Protein AF-A0A534CBA1-F1 (afdb_monomer_lite)

Foldseek 3Di:
DDDDDPDPDQDWFKWWWWFFFWDDDPDFGAGALLRGDQDDPVLQVLVQVLCCVPCVVQVWGWADDQRSITIITHDPQDDDAADDVNVQHGHGNVVRQDPDPSCVVVVVVFVVQLVVQVPDVSQVVCVVVVHRGRRTTGTHDSPDDDDDDAQDADQQEAAEDSDRVSQVNQVSNVHGHHHHDQACVVVLPPDDGPYYDYDDSLSVQQDPPPPRDSVNSLVSCQVRYQQVVVVCQCVVSDQKDWDDDPVDIDIDGNCNVVPVVDDDDGTPRNSD

Secondary structure (DSSP, 8-state):
-PPPPPPTT---EEEEEEEE--EE-SSSEE--GGGB----HHHHHHHHHHHHHHHGGGT-EEEE-TTS-EEEEESSPPP-----HHHHTTSBGGGGS--SGGGHHHHHHHHHHHHHHHT-HHHHHHHHTTPPP--EEEEE---S---PPPP----SEEEES--HHHHHHHHTTT--PBPPPSSHHHHHHS---SEEEE---TTTTS-SSTT--HHHHHHHHIIIIIHHHHHHHHHTSSSEEEEEETTEEEEEEGGGGG-TTS----GGGG--

Structure (mmCIF, N/CA/C/O backbone):
data_AF-A0A534CBA1-F1
#
_entry.id   AF-A0A534CBA1-F1
#
loop_
_atom_site.group_PDB
_atom_site.id
_atom_site.type_symbol
_atom_site.label_atom_id
_atom_site.label_alt_id
_atom_site.label_comp_id
_atom_site.label_asym_id
_atom_site.label_entity_id
_atom_site.label_seq_id
_atom_site.pdbx_PDB_ins_code
_atom_site.Cartn_x
_atom_site.Cartn_y
_atom_site.Cartn_z
_atom_site.occupancy
_atom_site.B_iso_or_equiv
_atom_site.auth_seq_id
_atom_site.auth_comp_id
_atom_site.auth_asym_id
_atom_site.auth_atom_id
_atom_site.pdbx_PDB_model_num
ATOM 1 N N . MET A 1 1 ? 2.694 -25.762 1.176 1.00 30.91 1 MET A N 1
ATOM 2 C CA . MET A 1 1 ? 4.010 -25.549 0.541 1.00 30.91 1 MET A CA 1
ATOM 3 C C . MET A 1 1 ? 4.454 -24.150 0.937 1.00 30.91 1 MET A C 1
ATOM 5 O O . MET A 1 1 ? 3.844 -23.190 0.488 1.00 30.91 1 MET A O 1
ATOM 9 N N . ALA A 1 2 ? 5.352 -24.034 1.916 1.00 26.86 2 ALA A N 1
ATOM 10 C CA . ALA A 1 2 ? 5.804 -22.733 2.407 1.00 26.86 2 ALA A CA 1
ATOM 11 C C . ALA A 1 2 ? 6.575 -22.007 1.289 1.00 26.86 2 ALA A C 1
ATOM 13 O O . ALA A 1 2 ? 7.351 -22.674 0.600 1.00 26.86 2 ALA A O 1
ATOM 14 N N . PRO A 1 3 ? 6.385 -20.693 1.078 1.00 36.34 3 PRO A N 1
ATOM 15 C CA . PRO A 1 3 ? 7.267 -19.949 0.194 1.00 36.34 3 PRO A CA 1
ATOM 16 C C . PRO A 1 3 ? 8.676 -20.031 0.785 1.00 36.34 3 PRO A C 1
ATOM 18 O O . PRO A 1 3 ? 8.896 -19.671 1.943 1.00 36.34 3 PRO A O 1
ATOM 21 N N . GLY A 1 4 ? 9.599 -20.611 0.017 1.00 30.16 4 GLY A N 1
ATOM 22 C CA . GLY A 1 4 ? 10.989 -20.767 0.420 1.00 30.16 4 GLY A CA 1
ATOM 23 C C . GLY A 1 4 ? 11.566 -19.417 0.828 1.00 30.16 4 GLY A C 1
ATOM 24 O O . GLY A 1 4 ? 11.366 -18.418 0.135 1.00 30.16 4 GLY A O 1
ATOM 25 N N . ALA A 1 5 ? 12.253 -19.388 1.969 1.00 33.22 5 ALA A N 1
ATOM 26 C CA . ALA A 1 5 ? 13.032 -18.231 2.376 1.00 33.22 5 ALA A CA 1
ATOM 27 C C . ALA A 1 5 ? 13.948 -17.813 1.208 1.00 33.22 5 ALA A C 1
ATOM 29 O O . ALA A 1 5 ? 14.593 -18.687 0.615 1.00 33.22 5 ALA A O 1
ATOM 30 N N . PRO A 1 6 ? 14.001 -16.519 0.843 1.00 38.19 6 PRO A N 1
ATOM 31 C CA . PRO A 1 6 ? 14.891 -16.072 -0.216 1.00 38.19 6 PRO A CA 1
ATOM 32 C C . PRO A 1 6 ? 16.338 -16.421 0.167 1.00 38.19 6 PRO A C 1
ATOM 34 O O . PRO A 1 6 ? 16.697 -16.310 1.345 1.00 38.19 6 PRO A O 1
ATOM 37 N N . PRO A 1 7 ? 17.171 -16.861 -0.791 1.00 33.28 7 PRO A N 1
ATOM 38 C CA . PRO A 1 7 ? 18.553 -17.214 -0.511 1.00 33.28 7 PRO A CA 1
ATOM 39 C C . PRO A 1 7 ? 19.274 -16.023 0.130 1.00 33.28 7 PRO A C 1
ATOM 41 O O . PRO A 1 7 ? 19.275 -14.908 -0.399 1.00 33.28 7 PRO A O 1
ATOM 44 N N . ALA A 1 8 ? 19.879 -16.267 1.292 1.00 37.53 8 ALA A N 1
ATOM 45 C CA . ALA A 1 8 ? 20.765 -15.325 1.956 1.00 37.53 8 ALA A CA 1
ATOM 46 C C . ALA A 1 8 ? 21.984 -15.085 1.050 1.00 37.53 8 ALA A C 1
ATOM 48 O O . ALA A 1 8 ? 22.871 -15.930 0.973 1.00 37.53 8 ALA A O 1
ATOM 49 N N . GLY A 1 9 ? 22.003 -13.965 0.319 1.00 41.53 9 GLY A N 1
ATOM 50 C CA . GLY A 1 9 ? 23.139 -13.640 -0.552 1.00 41.53 9 GLY A CA 1
ATOM 51 C C . GLY A 1 9 ? 22.957 -12.569 -1.630 1.00 41.53 9 GLY A C 1
ATOM 52 O O . GLY A 1 9 ? 23.918 -12.305 -2.341 1.00 41.53 9 GLY A O 1
ATOM 53 N N . ALA A 1 10 ? 21.795 -11.925 -1.784 1.00 46.81 10 ALA A N 1
ATOM 54 C CA . ALA A 1 10 ? 21.651 -10.826 -2.746 1.00 46.81 10 ALA A CA 1
ATOM 55 C C . ALA A 1 10 ? 21.838 -9.463 -2.058 1.00 46.81 10 ALA A C 1
ATOM 57 O O . ALA A 1 10 ? 20.909 -8.922 -1.461 1.00 46.81 10 ALA A O 1
ATOM 58 N N . THR A 1 11 ? 23.047 -8.910 -2.138 1.00 69.19 11 THR A N 1
ATOM 59 C CA . THR A 1 11 ? 23.377 -7.529 -1.759 1.00 69.19 11 THR A CA 1
ATOM 60 C C . THR A 1 11 ? 22.526 -6.554 -2.579 1.00 69.19 11 THR A C 1
ATOM 62 O O . THR A 1 11 ? 22.672 -6.462 -3.795 1.00 69.19 11 THR A O 1
ATOM 65 N N . GLY A 1 12 ? 21.616 -5.823 -1.938 1.00 82.81 12 GLY A N 1
ATOM 66 C CA . GLY A 1 12 ? 20.787 -4.824 -2.609 1.00 82.81 12 GLY A CA 1
ATOM 67 C C . GLY A 1 12 ? 19.871 -4.092 -1.639 1.00 82.81 12 GLY A C 1
ATOM 68 O O . GLY A 1 12 ? 19.525 -4.619 -0.581 1.00 82.81 12 GLY A O 1
ATOM 69 N N . THR A 1 13 ? 19.487 -2.874 -2.000 1.00 90.94 13 THR A N 1
ATOM 70 C CA . THR A 1 13 ? 18.568 -2.060 -1.199 1.00 90.94 13 THR A CA 1
ATOM 71 C C . THR A 1 13 ? 17.136 -2.516 -1.454 1.00 90.94 13 THR A C 1
ATOM 73 O O . THR A 1 13 ? 16.771 -2.791 -2.598 1.00 90.94 13 THR A O 1
ATOM 76 N N . LEU A 1 14 ? 16.340 -2.635 -0.391 1.00 91.94 14 LEU A N 1
ATOM 77 C CA . LEU A 1 14 ? 14.944 -3.066 -0.445 1.00 91.94 14 LEU A CA 1
ATOM 78 C C . LEU A 1 14 ? 14.024 -1.858 -0.287 1.00 91.94 14 LEU A C 1
ATOM 80 O O . LEU A 1 14 ? 14.219 -1.057 0.620 1.00 91.94 14 LEU A O 1
ATOM 84 N N . TRP A 1 15 ? 13.011 -1.777 -1.141 1.00 92.62 15 TRP A N 1
ATOM 85 C CA . TRP A 1 15 ? 12.022 -0.706 -1.177 1.00 92.62 15 TRP A CA 1
ATOM 86 C C . TRP A 1 15 ? 10.633 -1.322 -1.252 1.00 92.62 15 TRP A C 1
ATOM 88 O O . TRP A 1 15 ? 10.426 -2.315 -1.955 1.00 92.62 15 TRP A O 1
ATOM 98 N N . ILE A 1 16 ? 9.661 -0.692 -0.607 1.00 92.56 16 ILE A N 1
ATOM 99 C CA . ILE A 1 16 ? 8.270 -0.869 -1.010 1.00 92.56 16 ILE A CA 1
ATOM 100 C C . ILE A 1 16 ? 8.086 -0.038 -2.277 1.00 92.56 16 ILE A C 1
ATOM 102 O O . ILE A 1 16 ? 8.455 1.131 -2.306 1.00 92.56 16 ILE A O 1
ATOM 106 N N . ALA A 1 17 ? 7.556 -0.639 -3.334 1.00 94.62 17 ALA A N 1
ATOM 107 C CA . ALA A 1 17 ? 7.250 0.032 -4.586 1.00 94.62 17 ALA A CA 1
ATOM 108 C C . ALA A 1 17 ? 5.737 0.020 -4.803 1.00 94.62 17 ALA A C 1
ATOM 110 O O . ALA A 1 17 ? 5.140 -1.023 -5.080 1.00 94.62 17 ALA A O 1
ATOM 111 N N . THR A 1 18 ? 5.119 1.189 -4.657 1.00 93.56 18 THR A N 1
ATOM 1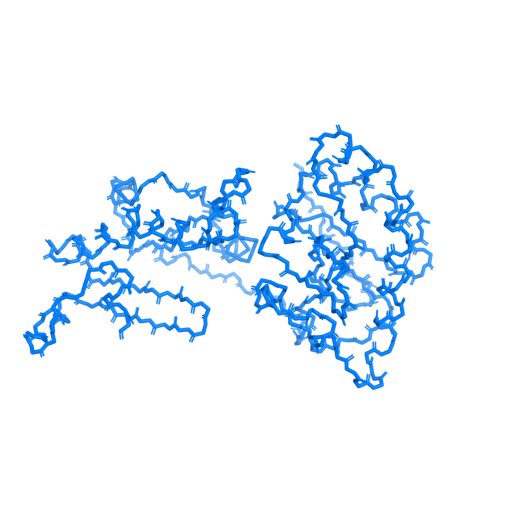12 C CA . THR A 1 18 ? 3.667 1.348 -4.760 1.00 93.56 18 THR A CA 1
ATOM 113 C C . THR A 1 18 ? 3.277 1.751 -6.185 1.00 93.56 18 THR A C 1
ATOM 115 O O . THR A 1 18 ? 3.814 2.737 -6.699 1.00 93.56 18 THR A O 1
ATOM 118 N N . PRO A 1 19 ? 2.355 1.024 -6.843 1.00 94.88 19 PRO A N 1
ATOM 119 C CA . PRO A 1 19 ? 1.875 1.380 -8.173 1.00 94.88 19 PRO A CA 1
ATOM 120 C C . PRO A 1 19 ? 1.041 2.658 -8.118 1.00 94.88 19 PRO A C 1
ATOM 122 O O . PRO A 1 19 ? 0.063 2.729 -7.372 1.00 94.88 19 PRO A O 1
ATOM 125 N N . LEU A 1 20 ? 1.400 3.659 -8.922 1.00 92.81 20 LEU A N 1
ATOM 126 C CA . LEU A 1 20 ? 0.679 4.928 -8.966 1.00 92.81 20 LEU A CA 1
ATOM 127 C C . LEU A 1 20 ? 0.162 5.251 -10.364 1.00 92.81 20 LEU A C 1
ATOM 129 O O . LEU A 1 20 ? 0.778 4.897 -11.370 1.00 92.81 20 LEU A O 1
ATOM 133 N N . ARG A 1 21 ? -0.938 6.003 -10.408 1.00 90.56 21 ARG A N 1
ATOM 134 C CA . ARG A 1 21 ? -1.352 6.805 -11.555 1.00 90.56 21 ARG A CA 1
ATOM 135 C C . ARG A 1 21 ? -1.104 8.276 -11.252 1.00 90.56 21 ARG A C 1
ATOM 137 O O . ARG A 1 21 ? -1.841 8.887 -10.481 1.00 90.56 21 ARG A O 1
ATOM 144 N N . LEU A 1 22 ? -0.119 8.841 -11.930 1.00 85.88 22 LEU A N 1
ATOM 145 C CA . LEU A 1 22 ? 0.127 10.274 -11.982 1.00 85.88 22 LEU A CA 1
ATOM 146 C C . LEU A 1 22 ? -0.604 10.867 -13.180 1.00 85.88 22 LEU A C 1
ATOM 148 O O . LEU A 1 22 ? -0.685 10.255 -14.248 1.00 85.88 22 LEU A O 1
ATOM 152 N N . ILE A 1 23 ? -1.151 12.062 -12.995 1.00 73.81 23 ILE A N 1
ATOM 153 C CA . ILE A 1 23 ? -1.750 12.836 -14.077 1.00 73.81 23 ILE A CA 1
ATOM 154 C C . ILE A 1 23 ? -0.812 14.004 -14.352 1.00 73.81 23 ILE A C 1
ATOM 156 O O . ILE A 1 23 ? -0.450 14.743 -13.438 1.00 73.81 23 ILE A O 1
ATOM 160 N N . ALA A 1 24 ? -0.417 14.173 -15.612 1.00 66.88 24 ALA A N 1
ATOM 161 C CA . ALA A 1 24 ? 0.273 15.382 -16.029 1.00 66.88 24 ALA A CA 1
ATOM 162 C C . ALA A 1 24 ? -0.711 16.559 -15.932 1.00 66.88 24 ALA A C 1
ATOM 164 O O . ALA A 1 24 ? -1.636 16.673 -16.740 1.00 66.88 24 ALA A O 1
ATOM 165 N N . GLY A 1 25 ? -0.542 17.401 -14.914 1.00 57.97 25 GLY A N 1
ATOM 166 C CA . GLY A 1 25 ? -1.190 18.702 -14.836 1.00 57.97 25 GLY A CA 1
ATOM 167 C C . GLY A 1 25 ? -0.477 19.715 -15.733 1.00 57.97 25 GLY A C 1
ATOM 168 O O . GLY A 1 25 ? 0.623 19.471 -16.226 1.00 57.97 25 GLY A O 1
ATOM 169 N N . ALA A 1 26 ? -1.077 20.894 -15.917 1.00 45.62 26 ALA A N 1
ATOM 170 C CA . ALA A 1 26 ? -0.524 21.949 -16.773 1.00 45.62 26 ALA A CA 1
ATOM 171 C C . ALA A 1 26 ? 0.868 22.465 -16.327 1.00 45.62 26 ALA A C 1
ATOM 173 O O . ALA A 1 26 ? 1.547 23.118 -17.116 1.00 45.62 26 ALA A O 1
ATOM 174 N N . ALA A 1 27 ? 1.296 22.180 -15.086 1.00 51.69 27 ALA A N 1
ATOM 175 C CA . ALA A 1 27 ? 2.607 22.570 -14.551 1.00 51.69 27 ALA A CA 1
ATOM 176 C C . ALA A 1 27 ? 3.228 21.599 -13.518 1.00 51.69 27 ALA A C 1
ATOM 178 O O . ALA A 1 27 ? 4.370 21.816 -13.119 1.00 51.69 27 ALA A O 1
ATOM 179 N N . ARG A 1 28 ? 2.501 20.572 -13.045 1.00 59.94 28 ARG A N 1
ATOM 180 C CA . ARG A 1 28 ? 2.922 19.679 -11.945 1.00 59.94 28 ARG A CA 1
ATOM 181 C C . ARG A 1 28 ? 2.455 18.240 -12.172 1.00 59.94 28 ARG A C 1
ATOM 183 O O . ARG A 1 28 ? 1.456 18.018 -12.859 1.00 59.94 28 ARG A O 1
ATOM 190 N N . LEU A 1 29 ? 3.170 17.279 -11.585 1.00 65.88 29 LEU A N 1
ATOM 191 C CA . LEU A 1 29 ? 2.746 15.879 -11.507 1.00 65.88 29 LEU A CA 1
ATOM 192 C C . LEU A 1 29 ? 1.896 15.707 -10.246 1.00 65.88 29 LEU A C 1
ATOM 194 O O . LEU A 1 29 ? 2.412 15.561 -9.140 1.00 65.88 29 LEU A O 1
ATOM 198 N N . GLU A 1 30 ? 0.578 15.757 -10.413 1.00 72.25 30 GLU A N 1
ATOM 199 C CA . GLU A 1 30 ? -0.354 15.656 -9.291 1.00 72.25 30 GLU A CA 1
ATOM 200 C C . GLU A 1 30 ? -0.690 14.190 -9.001 1.00 72.25 30 GLU A C 1
ATOM 202 O O . GLU A 1 30 ? -1.076 13.423 -9.894 1.00 72.25 30 GLU A O 1
ATOM 207 N N . LEU A 1 31 ? -0.555 13.806 -7.728 1.00 77.94 31 LEU A N 1
ATOM 208 C CA . LEU A 1 31 ? -1.045 12.532 -7.217 1.00 77.94 31 LEU A CA 1
ATOM 209 C C . LEU A 1 31 ? -2.435 12.736 -6.608 1.00 77.94 31 LEU A C 1
ATOM 211 O O . LEU A 1 31 ? -2.567 13.217 -5.483 1.00 77.94 31 LEU A O 1
ATOM 215 N N . ASP A 1 32 ? -3.476 12.339 -7.337 1.00 78.06 32 ASP A N 1
ATOM 216 C CA . ASP A 1 32 ? -4.828 12.239 -6.780 1.00 78.06 32 ASP A CA 1
ATOM 217 C C . ASP A 1 32 ? -4.896 11.130 -5.713 1.00 78.06 32 ASP A C 1
ATOM 219 O O . ASP A 1 32 ? -4.151 10.149 -5.774 1.00 78.06 32 ASP A O 1
ATOM 223 N N . HIS A 1 33 ? -5.822 11.227 -4.754 1.00 73.75 33 HIS A N 1
ATOM 224 C CA . HIS A 1 33 ? -6.004 10.183 -3.734 1.00 73.75 33 HIS A CA 1
ATOM 225 C C . HIS A 1 33 ? -6.354 8.809 -4.336 1.00 73.75 33 HIS A C 1
ATOM 227 O O . HIS A 1 33 ? -5.975 7.787 -3.768 1.00 73.75 33 HIS A O 1
ATOM 233 N N . ARG A 1 34 ? -7.020 8.767 -5.500 1.00 78.00 34 ARG A N 1
ATOM 234 C CA . ARG A 1 34 ? -7.299 7.534 -6.265 1.00 78.00 34 ARG A CA 1
ATOM 235 C C . ARG A 1 34 ? -6.128 7.116 -7.158 1.00 78.00 34 ARG A C 1
ATOM 237 O O . ARG A 1 34 ? -6.190 6.089 -7.827 1.00 78.00 34 ARG A O 1
ATOM 244 N N . GLY A 1 35 ? -5.079 7.933 -7.205 1.00 84.56 35 GLY A N 1
ATOM 245 C CA . GLY A 1 35 ? -3.840 7.666 -7.919 1.00 84.56 35 GLY A CA 1
ATOM 246 C C . GLY A 1 35 ? -2.945 6.653 -7.211 1.00 84.56 35 GLY A C 1
ATOM 247 O O . GLY A 1 35 ? -2.032 6.144 -7.845 1.00 84.56 35 GLY A O 1
ATOM 248 N N . VAL A 1 36 ? -3.206 6.311 -5.945 1.00 88.19 36 VAL A N 1
ATOM 249 C CA . VAL A 1 36 ? -2.544 5.190 -5.260 1.00 88.19 36 VAL A CA 1
ATOM 250 C C . VAL A 1 36 ? -3.288 3.897 -5.583 1.00 88.19 36 VAL A C 1
ATOM 252 O O . VAL A 1 36 ? -4.406 3.678 -5.115 1.00 88.19 36 VAL A O 1
ATOM 255 N N . LEU A 1 37 ? -2.684 3.042 -6.408 1.00 89.50 37 LEU A N 1
ATOM 256 C CA . LEU A 1 37 ? -3.331 1.841 -6.924 1.00 89.50 37 LEU A CA 1
ATOM 257 C C . LEU A 1 37 ? -2.989 0.620 -6.061 1.00 89.50 37 LEU A C 1
ATOM 259 O O . LEU A 1 37 ? -1.859 0.444 -5.607 1.00 89.50 37 LEU A O 1
ATOM 263 N N . ARG A 1 38 ? -3.976 -0.260 -5.876 1.00 88.25 38 ARG A N 1
ATOM 264 C CA . ARG A 1 38 ? -3.811 -1.588 -5.273 1.00 88.25 38 ARG A CA 1
ATOM 265 C C . ARG A 1 38 ? -4.157 -2.614 -6.337 1.00 88.25 38 ARG A C 1
ATOM 267 O O . ARG A 1 38 ? -5.320 -2.749 -6.716 1.00 88.25 38 ARG A O 1
ATOM 274 N N . LEU A 1 39 ? -3.139 -3.263 -6.892 1.00 91.25 39 LEU A N 1
ATOM 275 C CA . LEU A 1 39 ? -3.338 -4.152 -8.033 1.00 91.25 39 LEU A CA 1
ATOM 276 C C . LEU A 1 39 ? -3.745 -5.562 -7.577 1.00 91.25 39 LEU A C 1
ATOM 278 O O . LEU A 1 39 ? -3.225 -6.060 -6.575 1.00 91.25 39 LEU A O 1
ATOM 282 N N . PRO A 1 40 ? -4.629 -6.253 -8.319 1.00 92.94 40 PRO A N 1
ATOM 283 C CA . PRO A 1 40 ? -4.899 -7.667 -8.095 1.00 92.94 40 PRO A CA 1
ATOM 284 C C . PRO A 1 40 ? -3.634 -8.519 -8.257 1.00 92.94 40 PRO A C 1
ATOM 286 O O . PRO A 1 40 ? -2.767 -8.217 -9.077 1.00 92.94 40 PRO A O 1
ATOM 289 N N . GLN A 1 41 ? -3.565 -9.654 -7.555 1.00 93.38 41 GLN A N 1
ATOM 290 C CA . GLN A 1 41 ? -2.374 -10.518 -7.572 1.00 93.38 41 GLN A CA 1
ATOM 291 C C . GLN A 1 41 ? -1.963 -11.002 -8.967 1.00 93.38 41 GLN A C 1
ATOM 293 O O . GLN A 1 41 ? -0.775 -11.096 -9.262 1.00 93.38 41 GLN A O 1
ATOM 298 N N . ALA A 1 42 ? -2.930 -11.270 -9.848 1.00 96.44 42 ALA A N 1
ATOM 299 C CA . ALA A 1 42 ? -2.643 -11.663 -11.226 1.00 96.44 42 ALA A CA 1
ATOM 300 C C . ALA A 1 42 ? -1.934 -10.545 -12.016 1.00 96.44 42 ALA A C 1
ATOM 302 O O . ALA A 1 42 ? -1.031 -10.813 -12.810 1.00 96.44 42 ALA A O 1
ATOM 303 N N . GLU A 1 43 ? -2.307 -9.288 -11.774 1.00 97.19 43 GLU A N 1
ATOM 304 C CA . GLU A 1 43 ? -1.689 -8.132 -12.424 1.00 97.19 43 GLU A CA 1
ATOM 305 C C . GLU A 1 43 ? -0.298 -7.850 -11.863 1.00 97.19 43 GLU A C 1
ATOM 307 O O . GLU A 1 43 ? 0.634 -7.613 -12.633 1.00 97.19 43 GLU A O 1
ATOM 312 N N . LEU A 1 44 ? -0.136 -7.959 -10.539 1.00 96.81 44 LEU A N 1
ATOM 313 C CA . LEU A 1 44 ? 1.176 -7.878 -9.902 1.00 96.81 44 LEU A CA 1
ATOM 314 C C . LEU A 1 44 ? 2.130 -8.936 -10.466 1.00 96.81 44 LEU A C 1
ATOM 316 O O . LEU A 1 44 ? 3.244 -8.609 -10.861 1.00 96.81 44 LEU A O 1
ATOM 320 N N . ALA A 1 45 ? 1.693 -10.196 -10.548 1.00 97.44 45 ALA A N 1
ATOM 321 C CA . ALA A 1 45 ? 2.504 -11.278 -11.099 1.00 97.44 45 ALA A CA 1
ATOM 322 C C . ALA A 1 45 ? 2.905 -11.014 -12.561 1.00 97.44 45 ALA A C 1
ATOM 324 O O . ALA A 1 45 ? 4.051 -11.256 -12.936 1.00 97.44 45 ALA A O 1
ATOM 325 N N . THR A 1 46 ? 1.987 -10.459 -13.361 1.00 97.50 46 THR A N 1
ATOM 326 C CA . THR A 1 46 ? 2.244 -10.089 -14.762 1.00 97.50 46 THR A CA 1
ATOM 327 C C . THR A 1 46 ? 3.333 -9.018 -14.868 1.00 97.50 46 THR A C 1
ATOM 329 O O . THR A 1 46 ? 4.298 -9.200 -15.609 1.00 97.50 46 THR A O 1
ATOM 332 N N . LEU A 1 47 ? 3.226 -7.925 -14.101 1.00 97.50 47 LEU A N 1
ATOM 333 C CA . LEU A 1 47 ? 4.246 -6.868 -14.093 1.00 97.50 47 LEU A CA 1
ATOM 334 C C . LEU A 1 47 ? 5.582 -7.357 -13.541 1.00 97.50 47 LEU A C 1
ATOM 336 O O . LEU A 1 47 ? 6.620 -6.993 -14.078 1.00 97.50 47 LEU A O 1
ATOM 340 N N . ALA A 1 48 ? 5.573 -8.180 -12.491 1.00 97.81 48 ALA A N 1
ATOM 341 C CA . ALA A 1 48 ? 6.791 -8.724 -11.903 1.00 97.81 48 ALA A CA 1
ATOM 342 C C . ALA A 1 48 ? 7.567 -9.606 -12.893 1.00 97.81 48 ALA A C 1
ATOM 344 O O . ALA A 1 48 ? 8.787 -9.483 -12.985 1.00 97.81 48 ALA A O 1
ATOM 345 N N . ALA A 1 49 ? 6.869 -10.447 -13.665 1.00 97.62 49 ALA A N 1
ATOM 346 C CA . ALA A 1 49 ? 7.486 -11.254 -14.715 1.00 97.62 49 ALA A CA 1
ATOM 347 C C . ALA A 1 49 ? 8.101 -10.372 -15.816 1.00 97.62 49 ALA A C 1
ATOM 349 O O . ALA A 1 49 ? 9.292 -10.482 -16.096 1.00 97.62 49 ALA A O 1
ATOM 350 N N . ALA A 1 50 ? 7.334 -9.418 -16.354 1.00 97.19 50 ALA A N 1
ATOM 351 C CA . ALA A 1 50 ? 7.827 -8.500 -17.384 1.00 97.19 50 ALA A CA 1
ATOM 352 C C . ALA A 1 50 ? 8.983 -7.602 -16.887 1.00 97.19 50 ALA A C 1
ATOM 354 O O . ALA A 1 50 ? 9.900 -7.263 -17.643 1.00 97.19 50 ALA A O 1
ATOM 355 N N . PHE A 1 51 ? 8.966 -7.226 -15.604 1.00 97.69 51 PHE A N 1
ATOM 356 C CA . PHE A 1 51 ? 10.049 -6.483 -14.967 1.00 97.69 51 PHE A CA 1
ATOM 357 C C . PHE A 1 51 ? 11.312 -7.337 -14.879 1.00 97.69 51 PHE A C 1
ATOM 359 O O . PHE A 1 51 ? 12.401 -6.846 -15.166 1.00 97.69 51 PHE A O 1
ATOM 366 N N . GLN A 1 52 ? 11.180 -8.613 -14.506 1.00 96.88 52 GLN A N 1
ATOM 367 C CA . GLN A 1 52 ? 12.306 -9.539 -14.421 1.00 96.88 52 GLN A CA 1
ATOM 368 C C . GLN A 1 52 ? 12.999 -9.715 -15.779 1.00 96.88 52 GLN A C 1
ATOM 370 O O . GLN A 1 52 ? 14.229 -9.712 -15.822 1.00 96.88 52 GLN A O 1
ATOM 375 N N . ASP A 1 53 ? 12.237 -9.788 -16.871 1.00 96.38 53 ASP A N 1
ATOM 376 C CA . ASP A 1 53 ? 12.785 -9.899 -18.229 1.00 96.38 53 ASP A CA 1
ATOM 377 C C . ASP A 1 53 ? 13.592 -8.657 -18.641 1.00 96.38 53 ASP A C 1
ATOM 379 O O . ASP A 1 53 ? 14.606 -8.766 -19.329 1.00 96.38 53 ASP A O 1
ATOM 383 N N . THR A 1 54 ? 13.168 -7.469 -18.195 1.00 96.44 54 THR A N 1
ATOM 384 C CA . THR A 1 54 ? 13.769 -6.188 -18.609 1.00 96.44 54 THR A CA 1
ATOM 385 C C . THR A 1 54 ? 14.916 -5.752 -17.694 1.00 96.44 54 THR A C 1
ATOM 387 O O . THR A 1 54 ? 15.984 -5.364 -18.160 1.00 96.44 54 THR A O 1
ATOM 390 N N . PHE A 1 55 ? 14.712 -5.817 -16.379 1.00 96.38 55 PHE A N 1
ATOM 391 C CA . PHE A 1 55 ? 15.613 -5.247 -15.372 1.00 96.38 55 PHE A CA 1
ATOM 392 C C . PHE A 1 55 ? 16.376 -6.306 -14.564 1.00 96.38 55 PHE A C 1
ATOM 394 O O . PHE A 1 55 ? 17.291 -5.961 -13.809 1.00 96.38 55 PHE A O 1
ATOM 401 N N . GLY A 1 56 ? 16.055 -7.595 -14.736 1.00 93.69 56 GLY A N 1
ATOM 402 C CA . GLY A 1 56 ? 16.726 -8.693 -14.038 1.00 93.69 56 GLY A CA 1
ATOM 403 C C . GLY A 1 56 ? 18.219 -8.782 -14.353 1.00 93.69 56 GLY A C 1
ATOM 404 O O . GLY A 1 56 ? 19.018 -9.061 -13.459 1.00 93.69 56 GLY A O 1
ATOM 405 N N . VAL A 1 57 ? 18.615 -8.455 -15.589 1.00 92.88 57 VAL A N 1
ATOM 406 C CA . VAL A 1 57 ? 20.028 -8.390 -16.018 1.00 92.88 57 VAL A CA 1
ATOM 407 C C . VAL A 1 57 ? 20.829 -7.315 -15.275 1.00 92.88 57 VAL A C 1
ATOM 409 O O . VAL A 1 57 ? 22.029 -7.475 -15.071 1.00 92.88 57 VAL A O 1
ATOM 412 N N . CYS A 1 58 ? 20.161 -6.256 -14.807 1.00 92.50 58 CYS A N 1
ATOM 413 C CA . CYS A 1 58 ? 20.750 -5.188 -13.997 1.00 92.50 58 CYS A CA 1
ATOM 414 C C . CYS A 1 58 ? 20.760 -5.523 -12.493 1.00 92.50 58 CYS A C 1
ATOM 416 O O . CYS A 1 58 ? 21.173 -4.705 -11.673 1.00 92.50 58 CYS A O 1
ATOM 418 N N . GLY A 1 59 ? 20.287 -6.712 -12.101 1.00 92.81 59 GLY A N 1
ATOM 419 C CA . GLY A 1 59 ? 20.200 -7.139 -10.703 1.00 92.81 59 GLY A CA 1
ATOM 420 C C . GLY A 1 59 ? 19.032 -6.522 -9.926 1.00 92.81 59 GLY A C 1
ATOM 421 O O . GLY A 1 59 ? 18.975 -6.657 -8.700 1.00 92.81 59 GLY A O 1
ATOM 422 N N . HIS A 1 60 ? 18.098 -5.853 -10.607 1.00 95.12 60 HIS A N 1
ATOM 423 C CA . HIS A 1 60 ? 16.861 -5.375 -9.999 1.00 95.12 60 HIS A CA 1
ATOM 424 C C . HIS A 1 60 ? 15.802 -6.472 -10.032 1.00 95.12 60 HIS A C 1
ATOM 426 O O . HIS A 1 60 ? 15.685 -7.203 -11.012 1.00 95.12 60 HIS A O 1
ATOM 432 N N . THR A 1 61 ? 14.994 -6.576 -8.980 1.00 96.38 61 THR A N 1
ATOM 433 C CA . THR A 1 61 ? 13.859 -7.510 -8.970 1.00 96.38 61 THR A CA 1
ATOM 434 C C . THR A 1 61 ? 12.637 -6.877 -8.354 1.00 96.38 61 THR A C 1
ATOM 436 O O . THR A 1 61 ? 12.757 -6.149 -7.369 1.00 96.38 61 THR A O 1
ATOM 439 N N . LEU A 1 62 ? 11.473 -7.254 -8.861 1.00 96.62 62 LEU A N 1
ATOM 440 C CA . LEU A 1 62 ? 10.184 -6.784 -8.388 1.00 96.62 62 LEU A CA 1
ATOM 441 C C . LEU A 1 62 ? 9.367 -7.988 -7.905 1.00 96.62 62 LEU A C 1
ATOM 443 O O . LEU A 1 62 ? 9.076 -8.889 -8.683 1.00 96.62 62 LEU A O 1
ATOM 447 N N . THR A 1 63 ? 9.041 -8.040 -6.613 1.00 95.75 63 THR A N 1
ATOM 448 C CA . THR A 1 63 ? 8.297 -9.162 -6.011 1.00 95.75 63 THR A CA 1
ATOM 449 C C . THR A 1 63 ? 6.886 -8.713 -5.624 1.00 95.75 63 THR A C 1
ATOM 451 O O . THR A 1 63 ? 6.775 -7.755 -4.862 1.00 95.75 63 THR A O 1
ATOM 454 N N . PRO A 1 64 ? 5.813 -9.371 -6.098 1.00 95.19 64 PRO A N 1
ATOM 455 C CA . PRO A 1 64 ? 4.438 -9.073 -5.688 1.00 95.19 64 PRO A CA 1
ATOM 456 C C . PRO A 1 64 ? 4.232 -9.176 -4.172 1.00 95.19 64 PRO A C 1
ATOM 458 O O . PRO A 1 64 ? 4.690 -10.139 -3.553 1.00 95.19 64 PRO A O 1
ATOM 461 N N . LEU A 1 65 ? 3.507 -8.223 -3.581 1.00 89.31 65 LEU A N 1
ATOM 462 C CA . LEU A 1 65 ? 3.078 -8.273 -2.182 1.00 89.31 65 LEU A CA 1
ATOM 463 C C . LEU A 1 65 ? 1.573 -8.522 -2.075 1.00 89.31 65 LEU A C 1
ATOM 465 O O . LEU A 1 65 ? 0.792 -8.140 -2.946 1.00 89.31 65 LEU A O 1
ATOM 469 N N . SER A 1 66 ? 1.143 -9.130 -0.964 1.00 83.62 66 SER A N 1
ATOM 470 C CA . SER A 1 66 ? -0.278 -9.389 -0.685 1.00 83.62 66 SER A CA 1
ATOM 471 C C . SER A 1 66 ? -1.136 -8.119 -0.651 1.00 83.62 66 SER A C 1
ATOM 473 O O . SER A 1 66 ? -2.337 -8.206 -0.890 1.00 83.62 66 SER A O 1
ATOM 475 N N . SER A 1 67 ? -0.526 -6.955 -0.411 1.00 81.69 67 SER A N 1
ATOM 476 C CA . SER A 1 67 ? -1.198 -5.655 -0.350 1.00 81.69 67 SER A CA 1
ATOM 477 C C . SER A 1 67 ? -1.617 -5.071 -1.690 1.00 81.69 67 SER A C 1
ATOM 479 O O . SER A 1 67 ? -2.370 -4.108 -1.703 1.00 81.69 67 SER A O 1
ATOM 481 N N . GLY A 1 68 ? -1.127 -5.594 -2.814 1.00 88.88 68 GLY A N 1
ATOM 482 C CA . GLY A 1 68 ? -1.268 -4.897 -4.095 1.00 88.88 68 GLY A CA 1
ATOM 483 C C . GLY A 1 68 ? -0.112 -3.940 -4.411 1.00 88.88 68 GLY A C 1
ATOM 484 O O . GLY A 1 68 ? -0.201 -3.222 -5.405 1.00 88.88 68 GLY A O 1
ATOM 485 N N . ASP A 1 69 ? 0.950 -3.934 -3.595 1.00 92.19 69 ASP A N 1
ATOM 486 C CA . ASP A 1 69 ? 2.237 -3.279 -3.873 1.00 92.19 69 ASP A CA 1
ATOM 487 C C . ASP A 1 69 ? 3.302 -4.297 -4.328 1.00 92.19 69 ASP A C 1
ATOM 489 O O . ASP A 1 69 ? 3.042 -5.497 -4.468 1.00 92.19 69 ASP A O 1
ATOM 493 N N . PHE A 1 70 ? 4.536 -3.823 -4.504 1.00 94.75 70 PHE A N 1
ATOM 494 C CA . PHE A 1 70 ? 5.710 -4.647 -4.760 1.00 94.75 70 PHE A CA 1
ATOM 495 C C . PHE A 1 70 ? 6.807 -4.444 -3.711 1.00 94.75 70 PHE A C 1
ATOM 497 O O . PHE A 1 70 ? 6.959 -3.367 -3.142 1.00 94.75 70 PHE A O 1
ATOM 504 N N . LEU A 1 71 ? 7.637 -5.464 -3.516 1.00 93.94 71 LEU A N 1
ATOM 505 C CA . LEU A 1 71 ? 8.967 -5.337 -2.932 1.00 93.94 71 LEU A CA 1
ATOM 506 C C . LEU A 1 71 ? 9.974 -5.209 -4.077 1.00 93.94 71 LEU A C 1
ATOM 508 O O . LEU A 1 71 ? 10.252 -6.180 -4.789 1.00 93.94 71 LEU A O 1
ATOM 512 N N . LEU A 1 72 ? 10.509 -4.006 -4.257 1.00 95.25 72 LEU A N 1
ATOM 513 C CA . LEU A 1 72 ? 11.573 -3.720 -5.210 1.00 95.25 72 LEU A CA 1
ATOM 514 C C . LEU A 1 72 ? 12.920 -3.931 -4.519 1.00 95.25 72 LEU A C 1
ATOM 516 O O . LEU A 1 72 ? 13.195 -3.351 -3.472 1.00 95.25 72 LEU A O 1
ATOM 520 N N . ARG A 1 73 ? 13.791 -4.738 -5.119 1.00 94.00 73 ARG A N 1
ATOM 521 C CA . ARG A 1 73 ? 15.200 -4.832 -4.730 1.00 94.00 73 ARG A CA 1
ATOM 522 C C . ARG A 1 73 ? 16.046 -4.179 -5.803 1.00 94.00 73 ARG A C 1
ATOM 524 O O . ARG A 1 73 ? 15.950 -4.566 -6.966 1.00 94.00 73 ARG A O 1
ATOM 531 N N . THR A 1 74 ? 16.909 -3.249 -5.413 1.00 93.81 74 THR A N 1
ATOM 532 C CA . THR A 1 74 ? 17.833 -2.586 -6.331 1.00 93.81 74 THR A CA 1
ATOM 533 C C . THR A 1 74 ? 19.283 -2.952 -6.036 1.00 93.81 74 THR A C 1
ATOM 535 O O . THR A 1 74 ? 19.785 -2.668 -4.946 1.00 93.81 74 THR A O 1
ATOM 538 N N . ALA A 1 75 ? 19.982 -3.532 -7.012 1.00 93.25 75 ALA A N 1
ATOM 539 C CA . ALA A 1 75 ? 21.433 -3.666 -6.968 1.00 93.25 75 ALA A CA 1
ATOM 540 C C . ALA A 1 75 ? 22.110 -2.303 -7.206 1.00 93.25 75 ALA A C 1
ATOM 542 O O . ALA A 1 75 ? 21.662 -1.525 -8.044 1.00 93.25 75 ALA A O 1
ATOM 543 N N . GLY A 1 76 ? 23.169 -1.995 -6.454 1.00 88.88 76 GLY A N 1
ATOM 544 C CA . GLY A 1 76 ? 24.024 -0.818 -6.687 1.00 88.88 76 GLY A CA 1
ATOM 545 C C . GLY A 1 76 ? 23.416 0.563 -6.389 1.00 88.88 76 GLY A C 1
ATOM 546 O O . GLY A 1 76 ? 24.138 1.553 -6.455 1.00 88.88 76 GLY A O 1
ATOM 547 N N . ILE A 1 77 ? 22.132 0.654 -6.031 1.00 90.94 77 ILE A N 1
ATOM 548 C CA . ILE A 1 77 ? 21.473 1.911 -5.641 1.00 90.94 77 ILE A CA 1
ATOM 549 C C . ILE A 1 77 ? 21.392 1.979 -4.117 1.00 90.94 77 ILE A C 1
ATOM 551 O O . ILE A 1 77 ? 20.798 1.104 -3.485 1.00 90.94 77 ILE A O 1
ATOM 555 N N . ALA A 1 78 ? 21.999 3.010 -3.530 1.00 88.94 78 ALA A N 1
ATOM 556 C CA . ALA A 1 78 ? 21.969 3.239 -2.090 1.00 88.94 78 ALA A CA 1
ATOM 557 C C . ALA A 1 78 ? 20.559 3.612 -1.604 1.00 88.94 78 ALA A C 1
ATOM 559 O O . ALA A 1 78 ? 19.775 4.209 -2.342 1.00 88.94 78 ALA A O 1
ATOM 560 N N . ALA A 1 79 ? 20.256 3.280 -0.349 1.00 88.00 79 ALA A N 1
ATOM 561 C CA . ALA A 1 79 ? 19.051 3.761 0.314 1.00 88.00 79 ALA A CA 1
ATOM 562 C C . ALA A 1 79 ? 19.063 5.292 0.394 1.00 88.00 79 ALA A C 1
ATOM 564 O O . ALA A 1 79 ? 20.031 5.887 0.869 1.00 88.00 79 ALA A O 1
ATOM 565 N N . VAL A 1 80 ? 17.972 5.909 -0.054 1.00 89.06 80 VAL A N 1
ATOM 566 C CA . VAL A 1 80 ? 17.714 7.345 0.053 1.00 89.06 80 VAL A CA 1
ATOM 567 C C . VAL A 1 80 ? 16.339 7.555 0.663 1.00 89.06 80 VAL A C 1
ATOM 569 O O . VAL A 1 80 ? 15.426 6.745 0.470 1.00 89.06 80 VAL A O 1
ATOM 572 N N . ALA A 1 81 ? 16.213 8.633 1.428 1.00 86.31 81 ALA A N 1
ATOM 573 C CA . ALA A 1 81 ? 14.997 8.934 2.157 1.00 86.31 81 ALA A CA 1
ATOM 574 C C . ALA A 1 81 ? 13.872 9.274 1.186 1.00 86.31 81 ALA A C 1
ATOM 576 O O . ALA A 1 81 ? 13.997 10.209 0.416 1.00 86.31 81 ALA A O 1
ATOM 577 N N . THR A 1 82 ? 12.783 8.518 1.175 1.00 88.44 82 THR A N 1
ATOM 578 C CA . THR A 1 82 ? 11.686 8.682 0.207 1.00 88.44 82 THR A CA 1
ATOM 579 C C . THR A 1 82 ? 10.367 8.657 0.951 1.00 88.44 82 THR A C 1
ATOM 581 O O . THR A 1 82 ? 10.175 7.872 1.879 1.00 88.44 82 THR A O 1
ATOM 584 N N . THR A 1 83 ? 9.450 9.543 0.568 1.00 87.25 83 THR A N 1
ATOM 585 C CA . THR A 1 83 ? 8.175 9.681 1.279 1.00 87.25 83 THR A CA 1
ATOM 586 C C . THR A 1 83 ? 7.164 8.656 0.782 1.00 87.25 83 THR A C 1
ATOM 588 O O . THR A 1 83 ? 7.067 8.389 -0.414 1.00 87.25 83 THR A O 1
ATOM 591 N N . GLU A 1 84 ? 6.391 8.091 1.705 1.00 87.19 84 GLU A N 1
ATOM 592 C CA . GLU A 1 84 ? 5.248 7.236 1.390 1.00 87.19 84 GLU A CA 1
ATOM 593 C C . GLU A 1 84 ? 4.224 7.995 0.520 1.00 87.19 84 GLU A C 1
ATOM 595 O O . GLU A 1 84 ? 3.798 9.094 0.893 1.00 87.19 84 GLU A O 1
ATOM 600 N N . PRO A 1 85 ? 3.759 7.427 -0.606 1.00 86.06 85 PRO A N 1
ATOM 601 C CA . PRO A 1 85 ? 2.945 8.165 -1.572 1.00 86.06 85 PRO A CA 1
ATOM 602 C C . PRO A 1 85 ? 1.586 8.597 -1.009 1.00 86.06 85 PRO A C 1
ATOM 604 O O . PRO A 1 85 ? 1.080 9.658 -1.370 1.00 86.06 85 PRO A O 1
ATOM 607 N N . ALA A 1 86 ? 1.018 7.846 -0.060 1.00 80.31 86 ALA A N 1
ATOM 608 C CA . ALA A 1 86 ? -0.224 8.222 0.616 1.00 80.31 86 ALA A CA 1
ATOM 609 C C . ALA A 1 86 ? -0.115 9.556 1.386 1.00 80.31 86 ALA A C 1
ATOM 611 O O . ALA A 1 86 ? -1.118 10.250 1.552 1.00 80.31 86 ALA A O 1
ATOM 612 N N . ARG A 1 87 ? 1.095 9.953 1.812 1.00 80.19 87 ARG A N 1
ATOM 613 C CA . ARG A 1 87 ? 1.363 11.245 2.471 1.00 80.19 87 ARG A CA 1
ATOM 614 C C . ARG A 1 87 ? 1.508 12.402 1.485 1.00 80.19 87 ARG A C 1
ATOM 616 O O . ARG A 1 87 ? 1.356 13.558 1.871 1.00 80.19 87 ARG A O 1
ATOM 623 N N . CYS A 1 88 ? 1.788 12.093 0.224 1.00 78.25 88 CYS A N 1
ATOM 624 C CA . CYS A 1 88 ? 1.949 13.066 -0.852 1.00 78.25 88 CYS A CA 1
ATOM 625 C C . CYS A 1 88 ? 0.665 13.273 -1.664 1.00 78.25 88 CYS A C 1
ATOM 627 O O . CYS A 1 88 ? 0.641 14.138 -2.533 1.00 78.25 88 CYS A O 1
ATOM 629 N N . ALA A 1 89 ? -0.394 12.504 -1.405 1.00 74.19 89 ALA A N 1
ATOM 630 C CA . ALA A 1 89 ? -1.650 12.639 -2.129 1.00 74.19 89 ALA A CA 1
ATOM 631 C C . ALA A 1 89 ? -2.245 14.053 -1.955 1.00 74.19 89 ALA A C 1
ATOM 633 O O . ALA A 1 89 ? -2.352 14.559 -0.837 1.00 74.19 89 ALA A O 1
ATOM 634 N N . GLY A 1 90 ? -2.606 14.687 -3.073 1.00 68.19 90 GLY A N 1
ATOM 635 C CA . GLY A 1 90 ? -3.017 16.093 -3.152 1.00 68.19 90 GLY A CA 1
ATOM 636 C C . GLY A 1 90 ? -1.867 17.100 -3.305 1.00 68.19 90 GLY A C 1
ATOM 637 O O . GLY A 1 90 ? -2.136 18.289 -3.450 1.00 68.19 90 GLY A O 1
ATOM 638 N N . ASN A 1 91 ? -0.609 16.648 -3.298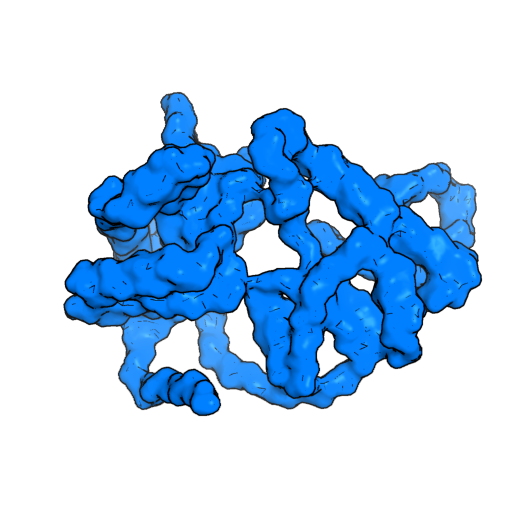 1.00 68.50 91 ASN A N 1
ATOM 639 C CA . ASN A 1 91 ? 0.584 17.472 -3.506 1.00 68.50 91 ASN A CA 1
ATOM 640 C C . ASN A 1 91 ? 1.351 17.040 -4.771 1.00 68.50 91 ASN A C 1
ATOM 642 O O . ASN A 1 91 ? 1.051 16.016 -5.391 1.00 68.50 91 ASN A O 1
ATOM 646 N N . ASP A 1 92 ? 2.361 17.830 -5.149 1.00 74.12 92 ASP A N 1
ATOM 647 C CA . ASP A 1 92 ? 3.271 17.504 -6.248 1.00 74.12 92 ASP A CA 1
ATOM 648 C C . ASP A 1 92 ? 4.236 16.391 -5.824 1.00 74.12 92 ASP A C 1
ATOM 650 O O . ASP A 1 92 ? 5.149 16.602 -5.019 1.00 74.12 92 ASP A O 1
ATOM 654 N N . LEU A 1 93 ? 4.035 15.189 -6.363 1.00 74.31 93 LEU A N 1
ATOM 655 C CA . LEU A 1 93 ? 4.863 14.038 -6.011 1.00 74.31 93 LEU A CA 1
ATOM 656 C C . LEU A 1 93 ? 6.308 14.206 -6.513 1.00 74.31 93 LEU A C 1
ATOM 658 O O . LEU A 1 93 ? 7.234 13.669 -5.908 1.00 74.31 93 LEU A O 1
ATOM 662 N N . ALA A 1 94 ? 6.534 14.994 -7.571 1.00 68.19 94 ALA A N 1
ATOM 663 C CA . ALA A 1 94 ? 7.877 15.234 -8.095 1.00 68.19 94 ALA A CA 1
ATOM 664 C C . ALA A 1 94 ? 8.745 16.062 -7.132 1.00 68.19 94 ALA A C 1
ATOM 666 O O . ALA A 1 94 ? 9.972 15.937 -7.140 1.00 68.19 94 ALA A O 1
ATOM 667 N N . GLU A 1 95 ? 8.133 16.883 -6.273 1.00 73.81 95 GLU A N 1
ATOM 668 C CA . GLU A 1 95 ? 8.848 17.595 -5.208 1.00 73.81 95 GLU A CA 1
ATOM 669 C C . GLU A 1 95 ? 9.263 16.665 -4.058 1.00 73.81 95 GLU A C 1
ATOM 671 O O . GLU A 1 95 ? 10.240 16.959 -3.371 1.00 73.81 95 GLU A O 1
ATOM 676 N N . ALA A 1 96 ? 8.581 15.526 -3.887 1.00 76.88 96 ALA A N 1
ATOM 677 C CA . ALA A 1 96 ? 8.875 14.548 -2.841 1.00 76.88 96 ALA A CA 1
ATOM 678 C C . ALA A 1 96 ? 10.058 13.621 -3.175 1.00 76.88 96 ALA A C 1
ATOM 680 O O . ALA A 1 96 ? 10.532 12.895 -2.296 1.00 76.88 96 ALA A O 1
ATOM 681 N N . LEU A 1 97 ? 10.541 13.623 -4.425 1.00 79.38 97 LEU A N 1
ATOM 682 C CA . LEU A 1 97 ? 11.703 12.828 -4.809 1.00 79.38 97 LEU A CA 1
ATOM 683 C C . LEU A 1 97 ? 12.997 13.530 -4.364 1.00 79.38 97 LEU A C 1
ATOM 685 O O . LEU A 1 97 ? 13.180 14.717 -4.661 1.00 79.38 97 LEU A O 1
ATOM 689 N N . PRO A 1 98 ? 13.934 12.822 -3.712 1.00 81.31 98 PRO A N 1
ATOM 690 C CA . PRO A 1 98 ? 15.136 13.457 -3.191 1.00 81.31 98 PRO A CA 1
ATOM 691 C C . PRO A 1 98 ? 16.017 13.999 -4.314 1.00 81.31 98 PRO A C 1
ATOM 693 O O . PRO A 1 98 ? 16.195 13.376 -5.369 1.00 81.31 98 PRO A O 1
ATOM 696 N N . ARG A 1 99 ? 16.557 15.200 -4.096 1.00 84.12 99 ARG A N 1
ATOM 697 C CA . ARG A 1 99 ? 17.349 15.934 -5.095 1.00 84.12 99 ARG A CA 1
ATOM 698 C C . ARG A 1 99 ? 18.847 15.826 -4.854 1.00 84.12 99 ARG A C 1
ATOM 700 O O . ARG A 1 99 ? 19.619 16.271 -5.705 1.00 84.12 99 ARG A O 1
ATOM 707 N N . GLU A 1 100 ? 19.271 15.251 -3.731 1.00 85.44 100 GLU A N 1
ATOM 708 C CA . GLU A 1 100 ? 20.685 15.055 -3.456 1.00 85.44 100 GLU A CA 1
ATOM 709 C C . GLU A 1 100 ? 21.353 14.183 -4.535 1.00 85.44 100 GLU A C 1
ATOM 711 O O . GLU A 1 100 ? 20.717 13.297 -5.119 1.00 85.44 100 GLU A O 1
ATOM 716 N N . PRO A 1 101 ? 22.658 14.382 -4.798 1.00 87.00 101 PRO A N 1
ATOM 717 C CA . PRO A 1 101 ? 23.389 13.587 -5.784 1.00 87.00 101 PRO A CA 1
ATOM 718 C C . PRO A 1 101 ? 23.277 12.070 -5.562 1.00 87.00 101 PRO A C 1
ATOM 720 O O . PRO A 1 101 ? 23.234 11.313 -6.530 1.00 87.00 101 PRO A O 1
ATOM 723 N N . ALA A 1 102 ? 23.160 11.631 -4.302 1.00 86.50 102 ALA A N 1
ATOM 724 C CA . ALA A 1 102 ? 23.002 10.224 -3.934 1.00 86.50 102 ALA A CA 1
ATOM 725 C C . ALA A 1 102 ? 21.718 9.579 -4.492 1.00 86.50 102 ALA A C 1
ATOM 727 O O . ALA A 1 102 ? 21.701 8.375 -4.735 1.00 86.50 102 ALA A O 1
ATOM 728 N N . ALA A 1 103 ? 20.670 10.366 -4.757 1.00 89.88 103 ALA A N 1
ATOM 729 C CA . ALA A 1 103 ? 19.407 9.882 -5.308 1.00 89.88 103 ALA A CA 1
ATOM 730 C C . ALA A 1 103 ? 19.393 9.822 -6.845 1.00 89.88 103 ALA A C 1
ATOM 732 O O . ALA A 1 103 ? 18.457 9.280 -7.430 1.00 89.88 103 ALA A O 1
ATOM 733 N N . ALA A 1 104 ? 20.415 10.347 -7.536 1.00 92.31 104 ALA A N 1
ATOM 734 C CA . ALA A 1 104 ? 20.453 10.364 -9.001 1.00 92.31 104 ALA A CA 1
ATOM 735 C C . ALA A 1 104 ? 20.290 8.972 -9.658 1.00 92.31 104 ALA A C 1
ATOM 737 O O . ALA A 1 104 ? 19.519 8.882 -10.617 1.00 92.31 104 ALA A O 1
ATOM 738 N N . PRO A 1 105 ? 20.913 7.883 -9.154 1.00 93.88 105 PRO A N 1
ATOM 739 C CA . PRO A 1 105 ? 20.680 6.540 -9.690 1.00 93.88 105 PRO A CA 1
ATOM 740 C C . PRO A 1 105 ? 19.223 6.083 -9.550 1.00 93.88 105 PRO A C 1
ATOM 742 O O . PRO A 1 105 ? 18.679 5.492 -10.479 1.00 93.88 105 PRO A O 1
ATOM 745 N N . LEU A 1 106 ? 18.569 6.408 -8.427 1.00 92.75 106 LEU A N 1
ATOM 746 C CA . LEU A 1 106 ? 17.158 6.087 -8.213 1.00 92.75 106 LEU A CA 1
ATOM 747 C C . LEU A 1 106 ? 16.266 6.844 -9.202 1.00 92.75 106 LEU A C 1
ATOM 749 O O . LEU A 1 106 ? 15.417 6.237 -9.843 1.00 92.75 106 LEU A O 1
ATOM 753 N N . ARG A 1 107 ? 16.495 8.152 -9.387 1.00 92.38 107 ARG A N 1
ATOM 754 C CA . ARG A 1 107 ? 15.732 8.967 -10.352 1.00 92.38 107 ARG A CA 1
ATOM 755 C C . ARG A 1 107 ? 15.853 8.433 -11.778 1.00 92.38 107 ARG A C 1
ATOM 757 O O . ARG A 1 107 ? 14.870 8.424 -12.512 1.00 92.38 107 ARG A O 1
ATOM 764 N N . ARG A 1 108 ? 17.046 7.970 -12.159 1.00 94.25 108 ARG A N 1
ATOM 765 C CA . ARG A 1 108 ? 17.278 7.343 -13.463 1.00 94.25 108 ARG A CA 1
ATOM 766 C C . ARG A 1 108 ? 16.484 6.045 -13.613 1.00 94.25 108 ARG A C 1
ATOM 768 O O . ARG A 1 108 ? 15.788 5.896 -14.610 1.00 94.25 108 ARG A O 1
ATOM 775 N N . LEU A 1 109 ? 16.543 5.158 -12.617 1.00 94.94 109 LEU A N 1
ATOM 776 C CA . LEU A 1 109 ? 15.765 3.918 -12.624 1.00 94.94 109 LEU A CA 1
ATOM 777 C C . LEU A 1 109 ? 14.259 4.202 -12.730 1.00 94.94 109 LEU A C 1
ATOM 779 O O . LEU A 1 109 ? 13.567 3.527 -13.481 1.00 94.94 109 LEU A O 1
ATOM 783 N N . LEU A 1 110 ? 13.750 5.216 -12.025 1.00 92.75 110 LEU A N 1
ATOM 784 C CA . LEU A 1 110 ? 12.334 5.583 -12.102 1.00 92.75 110 LEU A CA 1
ATOM 785 C C . LEU A 1 110 ? 11.928 6.074 -13.489 1.00 92.75 110 LEU A C 1
ATOM 787 O O . LEU A 1 110 ? 10.915 5.613 -14.001 1.00 92.75 110 LEU A O 1
ATOM 791 N N . ALA A 1 111 ? 12.739 6.912 -14.135 1.00 92.94 111 ALA A N 1
ATOM 792 C CA . ALA A 1 111 ? 12.476 7.330 -15.512 1.00 92.94 111 ALA A CA 1
ATOM 793 C C . ALA A 1 111 ? 12.466 6.135 -16.490 1.00 92.94 111 ALA A C 1
ATOM 795 O O . ALA A 1 111 ? 11.608 6.052 -17.368 1.00 92.94 111 ALA A O 1
ATOM 796 N N . GLU A 1 112 ? 13.386 5.178 -16.321 1.00 96.00 112 GLU A N 1
ATOM 797 C CA . GLU A 1 112 ? 13.421 3.945 -17.120 1.00 96.00 112 GLU A CA 1
ATOM 798 C C . GLU A 1 112 ? 12.177 3.069 -16.870 1.00 96.00 112 GLU A C 1
ATOM 800 O O . GLU A 1 112 ? 11.583 2.554 -17.819 1.00 96.00 112 GLU A O 1
ATOM 805 N N . ILE A 1 113 ? 11.732 2.946 -15.613 1.00 95.69 113 ILE A N 1
ATOM 806 C CA . ILE A 1 113 ? 10.502 2.229 -15.241 1.00 95.69 113 ILE A CA 1
ATOM 807 C C . ILE A 1 113 ? 9.263 2.907 -15.832 1.00 95.69 113 ILE A C 1
ATOM 809 O O . ILE A 1 113 ? 8.385 2.212 -16.332 1.00 95.69 113 ILE A O 1
ATOM 813 N N . GLU A 1 114 ? 9.171 4.236 -15.807 1.00 93.44 114 GLU A N 1
ATOM 814 C CA . GLU A 1 114 ? 8.046 4.983 -16.387 1.00 93.44 114 GLU A CA 1
ATOM 815 C C . GLU A 1 114 ? 7.936 4.749 -17.898 1.00 93.44 114 GLU A C 1
ATOM 817 O O . GLU A 1 114 ? 6.856 4.438 -18.410 1.00 93.44 114 GLU A O 1
ATOM 822 N N . MET A 1 115 ? 9.065 4.812 -18.610 1.00 94.69 115 MET A N 1
ATOM 823 C CA . MET A 1 115 ? 9.116 4.470 -20.033 1.00 94.69 115 MET A CA 1
ATOM 824 C C . MET A 1 115 ? 8.703 3.015 -20.286 1.00 94.69 115 MET A C 1
ATOM 826 O O . MET A 1 115 ? 7.922 2.742 -21.198 1.00 94.69 115 MET A O 1
ATOM 830 N N . TRP A 1 116 ? 9.196 2.080 -19.472 1.00 96.62 116 TRP A N 1
ATOM 831 C CA . TRP A 1 116 ? 8.851 0.662 -19.576 1.00 96.62 116 TRP A CA 1
ATOM 832 C C . TRP A 1 116 ? 7.360 0.398 -19.317 1.00 96.62 116 TRP A C 1
ATOM 834 O O . TRP A 1 116 ? 6.736 -0.359 -20.064 1.00 96.62 116 TRP A O 1
ATOM 844 N N . LEU A 1 117 ? 6.771 1.047 -18.305 1.00 96.25 117 LEU A N 1
ATOM 845 C CA . LEU A 1 117 ? 5.351 0.946 -17.954 1.00 96.25 117 LEU A CA 1
ATOM 846 C C . LEU A 1 117 ? 4.441 1.430 -19.083 1.00 96.25 117 LEU A C 1
ATOM 848 O O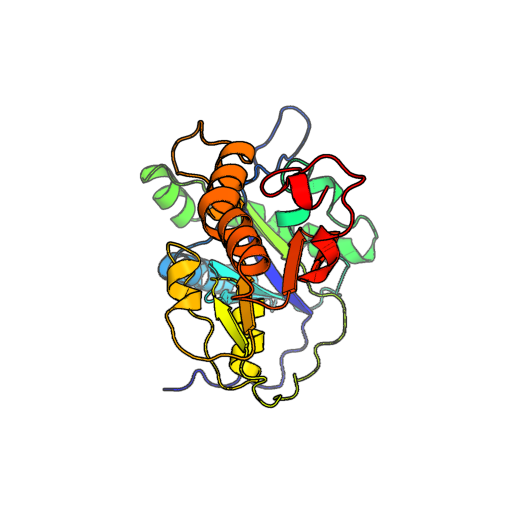 . LEU A 1 117 ? 3.382 0.841 -19.312 1.00 96.25 117 LEU A O 1
ATOM 852 N N . HIS A 1 118 ? 4.848 2.476 -19.804 1.00 93.19 118 HIS A N 1
ATOM 853 C CA . HIS A 1 118 ? 4.084 2.998 -20.936 1.00 93.19 118 HIS A CA 1
ATOM 854 C C . HIS A 1 118 ? 3.846 1.935 -22.021 1.00 93.19 118 HIS A C 1
ATOM 856 O O . HIS A 1 118 ? 2.776 1.904 -22.620 1.00 93.19 118 HIS A O 1
ATOM 862 N N . GLY A 1 119 ? 4.810 1.031 -22.229 1.00 93.50 119 GLY A N 1
ATOM 863 C CA . GLY A 1 119 ? 4.723 -0.055 -23.209 1.00 93.50 119 GLY A CA 1
ATOM 864 C C . GLY A 1 119 ? 4.063 -1.346 -22.708 1.00 93.50 119 GLY A C 1
ATOM 865 O O . GLY A 1 119 ? 4.022 -2.324 -23.452 1.00 93.50 119 GLY A O 1
ATOM 866 N N . GLN A 1 120 ? 3.579 -1.407 -21.462 1.00 96.75 120 GLN A N 1
ATOM 867 C CA . GLN A 1 120 ? 3.029 -2.650 -20.913 1.00 96.75 120 GLN A CA 1
ATOM 868 C C . GLN A 1 120 ? 1.612 -2.934 -21.417 1.00 96.75 120 GLN A C 1
ATOM 870 O O . GLN A 1 120 ? 0.683 -2.164 -21.170 1.00 96.75 120 GLN A O 1
ATOM 875 N N . ALA A 1 121 ? 1.406 -4.130 -21.978 1.00 95.75 121 ALA A N 1
ATOM 876 C CA . ALA A 1 121 ? 0.085 -4.618 -22.390 1.00 95.75 121 ALA A CA 1
ATOM 877 C C . ALA A 1 121 ? -0.939 -4.635 -21.235 1.00 95.75 121 ALA A C 1
ATOM 879 O O . ALA A 1 121 ? -2.143 -4.492 -21.461 1.00 95.75 121 ALA A O 1
ATOM 880 N N . LEU A 1 122 ? -0.477 -4.757 -19.982 1.00 95.94 122 LEU A N 1
ATOM 881 C CA . LEU A 1 122 ? -1.342 -4.637 -18.808 1.00 95.94 122 LEU A CA 1
ATOM 882 C C . LEU A 1 122 ? -2.044 -3.272 -18.753 1.00 95.94 122 LEU A C 1
ATOM 884 O O . LEU A 1 122 ? -3.238 -3.216 -18.465 1.00 95.94 122 LEU A O 1
ATOM 888 N N . ASN A 1 123 ? -1.338 -2.179 -19.049 1.00 95.31 123 ASN A N 1
ATOM 889 C CA . ASN A 1 123 ? -1.919 -0.837 -19.020 1.00 95.31 123 ASN A CA 1
ATOM 890 C C . ASN A 1 123 ? -2.972 -0.644 -20.116 1.00 95.31 123 ASN A C 1
ATOM 892 O O . ASN A 1 123 ? -3.999 -0.004 -19.874 1.00 95.31 123 ASN A O 1
ATOM 896 N N . GLU A 1 124 ? -2.779 -1.256 -21.287 1.00 94.31 124 GLU A N 1
ATOM 897 C CA . GLU A 1 124 ? -3.807 -1.295 -22.331 1.00 94.31 124 GLU A CA 1
ATOM 898 C C . GLU A 1 124 ? -5.046 -2.069 -21.870 1.00 94.31 124 GLU A C 1
ATOM 900 O O . GLU A 1 124 ? -6.174 -1.602 -22.040 1.00 94.31 124 GLU A O 1
ATOM 905 N N . ALA A 1 125 ? -4.852 -3.236 -21.247 1.00 95.38 125 ALA A N 1
ATOM 906 C CA . ALA A 1 125 ? -5.944 -4.055 -20.732 1.00 95.38 125 ALA A CA 1
ATOM 907 C C . ALA A 1 125 ? -6.733 -3.333 -19.627 1.00 95.38 125 ALA A C 1
ATOM 909 O O . ALA A 1 125 ? -7.963 -3.345 -19.657 1.00 95.38 125 ALA A O 1
ATOM 910 N N . ARG A 1 126 ? -6.043 -2.657 -18.697 1.00 94.62 126 ARG A N 1
ATOM 911 C CA . ARG A 1 126 ? -6.660 -1.813 -17.659 1.00 94.62 126 ARG A CA 1
ATOM 912 C C . ARG A 1 126 ? -7.478 -0.685 -18.286 1.00 94.62 126 ARG A C 1
ATOM 914 O O . ARG A 1 126 ? -8.658 -0.537 -17.974 1.00 94.62 126 ARG A O 1
ATOM 921 N N . SER A 1 127 ? -6.906 0.019 -19.262 1.00 92.62 127 SER A N 1
ATOM 922 C CA . SER A 1 127 ? -7.586 1.113 -19.969 1.00 92.62 127 SER A CA 1
ATOM 923 C C . SER A 1 127 ? -8.857 0.647 -20.689 1.00 92.62 127 SER A C 1
ATOM 925 O O . SER A 1 127 ? -9.884 1.318 -20.613 1.00 92.62 127 SER A O 1
ATOM 927 N N . ARG A 1 128 ? -8.839 -0.536 -21.326 1.00 94.00 128 ARG A N 1
ATOM 928 C CA . ARG A 1 128 ? -10.031 -1.136 -21.964 1.00 94.00 128 ARG A CA 1
ATOM 929 C C . ARG A 1 128 ? -11.149 -1.459 -20.967 1.00 94.00 128 ARG A C 1
ATOM 931 O O . ARG A 1 128 ? -12.311 -1.459 -21.356 1.00 94.00 128 ARG A O 1
ATOM 938 N N . ARG A 1 129 ? -10.816 -1.711 -19.696 1.00 94.12 129 ARG A N 1
ATOM 939 C CA . ARG A 1 129 ? -11.782 -1.915 -18.600 1.00 94.12 129 ARG A CA 1
ATOM 940 C C . ARG A 1 129 ? -12.188 -0.615 -17.894 1.00 94.12 129 ARG A C 1
ATOM 942 O O . ARG A 1 129 ? -12.950 -0.663 -16.936 1.00 94.12 129 ARG A O 1
ATOM 949 N N . GLY A 1 130 ? -11.690 0.539 -18.344 1.00 90.19 130 GLY A N 1
ATOM 950 C CA . GLY A 1 130 ? -11.913 1.826 -17.679 1.00 90.19 130 GLY A CA 1
ATOM 951 C C . GLY A 1 130 ? -11.132 1.990 -16.371 1.00 90.19 130 GLY A C 1
ATOM 952 O O . GLY A 1 130 ? -11.418 2.900 -15.596 1.00 90.19 130 GLY A O 1
ATOM 953 N N . GLU A 1 131 ? -10.150 1.127 -16.113 1.00 90.81 131 GLU A N 1
ATOM 954 C CA . GLU A 1 131 ? -9.290 1.203 -14.937 1.00 90.81 131 GLU A CA 1
ATOM 955 C C . GLU A 1 131 ? -8.080 2.119 -15.190 1.00 90.81 131 GLU A C 1
ATOM 957 O O . GLU A 1 131 ? -7.553 2.171 -16.306 1.00 90.81 131 GLU A O 1
ATOM 962 N N . PRO A 1 132 ? -7.590 2.828 -14.157 1.00 90.69 132 PRO A N 1
ATOM 963 C CA . PRO A 1 132 ? -6.421 3.689 -14.284 1.00 90.69 132 PRO A CA 1
ATOM 964 C C . PRO A 1 132 ? -5.160 2.881 -14.644 1.00 90.69 132 PRO A C 1
ATOM 966 O O . PRO A 1 132 ? -4.899 1.862 -13.989 1.00 90.69 132 PRO A O 1
ATOM 969 N N . PRO A 1 133 ? -4.351 3.324 -15.627 1.00 93.75 133 PRO A N 1
ATOM 970 C CA . PRO A 1 133 ? -3.054 2.714 -15.901 1.00 93.75 133 PRO A CA 1
ATOM 971 C C . PRO A 1 133 ? -2.068 2.989 -14.760 1.00 93.75 133 PRO A C 1
ATOM 973 O O . PRO A 1 133 ? -2.163 4.007 -14.073 1.00 93.75 133 PRO A O 1
ATOM 976 N N . VAL A 1 134 ? -1.097 2.095 -14.600 1.00 95.31 134 VAL A N 1
ATOM 977 C CA . VAL A 1 134 ? 0.064 2.268 -13.725 1.00 95.31 134 VAL A CA 1
ATOM 978 C C . VAL A 1 134 ? 1.099 3.089 -14.485 1.00 95.31 134 VAL A C 1
ATOM 980 O O . VAL A 1 134 ? 1.657 2.618 -15.474 1.00 95.31 134 VAL A O 1
ATOM 983 N N . THR A 1 135 ? 1.345 4.320 -14.053 1.00 93.12 135 THR A N 1
ATOM 984 C CA . THR A 1 135 ? 2.268 5.239 -14.732 1.00 93.12 135 THR A CA 1
ATOM 985 C C . THR A 1 135 ? 3.653 5.249 -14.102 1.00 93.12 135 THR A C 1
ATOM 987 O O . THR A 1 135 ? 4.609 5.574 -14.788 1.00 93.12 135 THR A O 1
ATOM 990 N N . THR A 1 136 ? 3.773 4.904 -12.817 1.00 93.44 136 THR A N 1
ATOM 991 C CA . THR A 1 136 ? 5.061 4.809 -12.113 1.00 93.44 136 THR A CA 1
ATOM 992 C C . THR A 1 136 ? 4.992 3.771 -10.986 1.00 93.44 136 THR A C 1
ATOM 994 O O . THR A 1 136 ? 3.902 3.417 -10.521 1.00 93.44 136 THR A O 1
ATOM 997 N N . LEU A 1 137 ? 6.153 3.284 -10.542 1.00 94.81 137 LEU A N 1
ATOM 998 C CA . LEU A 1 137 ? 6.308 2.462 -9.337 1.00 94.81 137 LEU A CA 1
ATOM 999 C C . LEU A 1 137 ? 7.094 3.272 -8.310 1.00 94.81 137 LEU A C 1
ATOM 1001 O O . LEU A 1 137 ? 8.318 3.346 -8.388 1.00 94.81 137 LEU A O 1
ATOM 1005 N N . TRP A 1 138 ? 6.398 3.893 -7.361 1.00 93.50 138 TRP A N 1
ATOM 1006 C CA . TRP A 1 138 ? 7.027 4.815 -6.421 1.00 93.50 138 TRP A CA 1
ATOM 1007 C C . TRP A 1 138 ? 7.734 4.067 -5.283 1.00 93.50 138 TRP A C 1
ATOM 1009 O O . TRP A 1 138 ? 7.052 3.386 -4.509 1.00 93.50 138 TRP A O 1
ATOM 1019 N N . PRO A 1 139 ? 9.069 4.176 -5.155 1.00 93.12 139 PRO A N 1
ATOM 1020 C CA . PRO A 1 139 ? 9.842 3.475 -4.147 1.00 93.12 139 PRO A CA 1
ATOM 1021 C C . PRO A 1 139 ? 9.857 4.272 -2.839 1.00 93.12 139 PRO A C 1
ATOM 1023 O O . PRO A 1 139 ? 10.079 5.482 -2.839 1.00 93.12 139 PRO A O 1
ATOM 1026 N N . TRP A 1 140 ? 9.652 3.589 -1.718 1.00 91.81 140 TRP A N 1
ATOM 1027 C CA . TRP A 1 140 ? 9.706 4.172 -0.382 1.00 91.81 140 TRP A CA 1
ATOM 1028 C C . TRP A 1 140 ? 10.113 3.142 0.677 1.00 91.81 140 TRP A C 1
ATOM 1030 O O . TRP A 1 140 ? 10.184 1.938 0.416 1.00 91.81 140 TRP A O 1
ATOM 1040 N N . GLY A 1 141 ? 10.425 3.615 1.886 1.00 88.12 141 GLY A N 1
ATOM 1041 C CA . GLY A 1 141 ? 10.670 2.744 3.043 1.00 88.12 141 GLY A CA 1
ATOM 1042 C C . GLY A 1 141 ? 12.020 2.015 3.057 1.00 88.12 141 GLY A C 1
ATOM 1043 O O . GLY A 1 141 ? 12.199 1.104 3.858 1.00 88.12 141 GLY A O 1
ATOM 1044 N N . ALA A 1 142 ? 12.978 2.411 2.213 1.00 86.81 142 ALA A N 1
ATOM 1045 C CA . ALA A 1 142 ? 14.335 1.850 2.227 1.00 86.81 142 ALA A CA 1
ATOM 1046 C C . ALA A 1 142 ? 15.242 2.421 3.324 1.00 86.81 142 ALA A C 1
ATOM 1048 O O . ALA A 1 142 ? 16.414 2.054 3.420 1.00 86.81 142 ALA A O 1
ATOM 1049 N N . GLU A 1 143 ? 14.733 3.350 4.128 1.00 74.50 143 GLU A N 1
ATOM 1050 C CA . GLU A 1 143 ? 15.487 3.929 5.228 1.00 74.50 143 GLU A CA 1
ATOM 1051 C C . GLU A 1 143 ? 15.732 2.907 6.342 1.00 74.50 143 GLU A C 1
ATOM 1053 O O . GLU A 1 143 ? 14.867 2.115 6.717 1.00 74.50 143 GLU A O 1
ATOM 1058 N N . GLY A 1 144 ? 16.926 2.980 6.924 1.00 65.69 144 GLY A N 1
ATOM 1059 C CA . GLY A 1 144 ? 17.318 2.140 8.045 1.00 65.69 144 GLY A CA 1
ATOM 1060 C C . GLY A 1 144 ? 17.967 0.821 7.634 1.00 65.69 144 GLY A C 1
ATOM 1061 O O . GLY A 1 144 ? 18.226 0.524 6.470 1.00 65.69 144 GLY A O 1
ATOM 1062 N N . ARG A 1 145 ? 18.316 0.029 8.644 1.00 66.44 145 ARG A N 1
ATOM 1063 C CA . ARG A 1 145 ? 18.929 -1.286 8.461 1.00 66.44 145 ARG A CA 1
ATOM 1064 C C . ARG A 1 145 ? 17.827 -2.333 8.501 1.00 66.44 145 ARG A C 1
ATOM 1066 O O . ARG A 1 145 ? 17.077 -2.375 9.471 1.00 66.44 145 ARG A O 1
ATOM 1073 N N . ALA A 1 146 ? 17.772 -3.214 7.504 1.00 65.88 146 ALA A N 1
ATOM 1074 C CA . ALA A 1 146 ? 16.942 -4.409 7.587 1.00 65.88 146 ALA A CA 1
ATOM 1075 C C . ALA A 1 146 ? 17.439 -5.271 8.760 1.00 65.88 146 ALA A C 1
ATOM 1077 O O . ALA A 1 146 ? 18.527 -5.851 8.710 1.00 65.88 146 ALA A O 1
ATOM 1078 N N . VAL A 1 147 ? 16.668 -5.300 9.845 1.00 72.62 147 VAL A N 1
ATOM 1079 C CA . VAL A 1 147 ? 16.913 -6.160 11.005 1.00 72.62 147 VAL A CA 1
ATOM 1080 C C . VAL A 1 147 ? 15.913 -7.304 10.946 1.00 72.62 147 VAL A C 1
ATOM 1082 O O . VAL A 1 147 ? 14.753 -7.094 10.593 1.00 72.62 147 VAL A O 1
ATOM 1085 N N . GLN A 1 148 ? 16.360 -8.515 11.278 1.00 74.06 148 GLN A N 1
ATOM 1086 C CA . GLN A 1 148 ? 15.452 -9.646 11.425 1.00 74.06 148 GLN A CA 1
ATOM 1087 C C . GLN A 1 148 ? 14.466 -9.337 12.558 1.00 74.06 148 GLN A C 1
ATOM 1089 O O . GLN A 1 148 ? 14.907 -9.116 13.689 1.00 74.06 148 GLN A O 1
ATOM 1094 N N . PRO A 1 149 ? 13.156 -9.269 12.279 1.00 77.31 149 PRO A N 1
ATOM 1095 C CA . PRO A 1 149 ? 12.189 -8.942 13.308 1.00 77.31 149 PRO A CA 1
ATOM 1096 C C . PRO A 1 149 ? 12.091 -10.085 14.32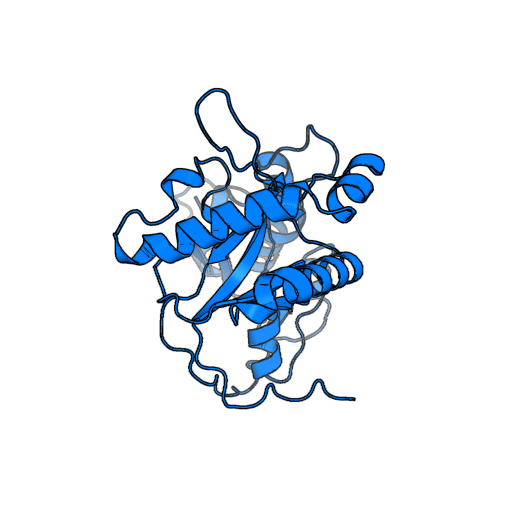1 1.00 77.31 149 PRO A C 1
ATOM 1098 O O . PRO A 1 149 ? 11.926 -11.252 13.963 1.00 77.31 149 PRO A O 1
ATOM 1101 N N . GLU A 1 150 ? 12.165 -9.745 15.603 1.00 82.19 150 GLU A N 1
ATOM 1102 C CA . GLU A 1 150 ? 11.952 -10.709 16.679 1.00 82.19 150 GLU A CA 1
ATOM 1103 C C . GLU A 1 150 ? 10.465 -11.061 16.783 1.00 82.19 150 GLU A C 1
ATOM 1105 O O . GLU A 1 150 ? 9.597 -10.179 16.787 1.00 82.19 150 GLU A O 1
ATOM 1110 N N . ARG A 1 151 ? 10.160 -12.360 16.904 1.00 79.44 151 ARG A N 1
ATOM 1111 C CA . ARG A 1 151 ? 8.806 -12.800 17.257 1.00 79.44 151 ARG A CA 1
ATOM 1112 C C . ARG A 1 151 ? 8.459 -12.283 18.647 1.00 79.44 151 ARG A C 1
ATOM 1114 O O . ARG A 1 151 ? 9.285 -12.315 19.556 1.00 79.44 151 ARG A O 1
ATOM 1121 N N . ARG A 1 152 ? 7.222 -11.824 18.812 1.00 75.00 152 ARG A N 1
ATOM 1122 C CA . ARG A 1 152 ? 6.708 -11.311 20.086 1.00 75.00 152 ARG A CA 1
ATOM 1123 C C . ARG A 1 152 ? 5.491 -12.106 20.510 1.00 75.00 152 ARG A C 1
ATOM 1125 O O . ARG A 1 152 ? 4.700 -12.511 19.667 1.00 75.00 152 ARG A O 1
ATOM 1132 N N . GLU A 1 153 ? 5.326 -12.292 21.813 1.00 75.25 153 GLU A N 1
ATOM 1133 C CA . GLU A 1 153 ? 4.113 -12.910 22.344 1.00 75.25 153 GLU A CA 1
ATOM 1134 C C . GLU A 1 153 ? 2.879 -12.063 22.015 1.00 75.25 153 GLU A C 1
ATOM 1136 O O . GLU A 1 153 ? 2.897 -10.828 22.115 1.00 75.25 153 GLU A O 1
ATOM 1141 N N . ALA A 1 154 ? 1.804 -12.744 21.616 1.00 73.44 154 ALA A N 1
ATOM 1142 C CA . ALA A 1 154 ? 0.540 -12.115 21.281 1.00 73.44 154 ALA A CA 1
ATOM 1143 C C . ALA A 1 154 ? -0.045 -11.403 22.510 1.00 73.44 154 ALA A C 1
ATOM 1145 O O . ALA A 1 154 ? -0.246 -11.995 23.568 1.00 73.44 154 ALA A O 1
ATOM 1146 N N . ARG A 1 155 ? -0.374 -10.115 22.367 1.00 74.50 155 ARG A N 1
ATOM 1147 C CA . ARG A 1 155 ? -0.907 -9.286 23.470 1.00 74.50 155 ARG A CA 1
ATOM 1148 C C . ARG A 1 155 ? -2.425 -9.404 23.669 1.00 74.50 155 ARG A C 1
ATOM 1150 O O . ARG A 1 155 ? -3.019 -8.568 24.350 1.00 74.50 155 ARG A O 1
ATOM 1157 N N . GLY A 1 156 ? -3.072 -10.379 23.029 1.00 81.25 156 GLY A N 1
ATOM 1158 C CA . GLY A 1 156 ? -4.536 -10.486 22.994 1.00 81.25 156 GLY A CA 1
ATOM 1159 C C . GLY A 1 156 ? -5.218 -9.311 22.279 1.00 81.25 156 GLY A C 1
ATOM 1160 O O . GLY A 1 156 ? -6.367 -8.985 22.585 1.00 81.25 156 GLY A O 1
ATOM 1161 N N . LEU A 1 157 ? -4.500 -8.632 21.374 1.00 87.56 157 LEU A N 1
ATOM 1162 C CA . LEU A 1 157 ? -5.038 -7.586 20.503 1.00 87.56 157 LEU A CA 1
ATOM 1163 C C . LEU A 1 157 ? -5.475 -8.194 19.173 1.00 87.56 157 LEU A C 1
ATOM 1165 O O . LEU A 1 157 ? -4.736 -8.971 18.573 1.00 87.56 157 LEU A O 1
ATOM 1169 N N . ARG A 1 158 ? -6.633 -7.772 18.670 1.00 89.94 158 ARG A N 1
ATOM 1170 C CA . ARG A 1 158 ? -7.110 -8.157 17.335 1.00 89.94 158 ARG A CA 1
ATOM 1171 C C . ARG A 1 158 ? -6.773 -7.071 16.318 1.00 89.94 158 ARG A C 1
ATOM 1173 O O . ARG A 1 158 ? -6.995 -5.898 16.609 1.00 89.94 158 ARG A O 1
ATOM 1180 N N . ALA A 1 159 ? -6.272 -7.448 15.147 1.00 90.75 159 ALA A N 1
ATOM 1181 C CA . ALA A 1 159 ? -6.092 -6.540 14.014 1.00 90.75 159 ALA A CA 1
ATOM 1182 C C . ALA A 1 159 ? -7.161 -6.755 12.953 1.00 90.75 159 ALA A C 1
ATOM 1184 O O . ALA A 1 159 ? -7.475 -7.897 12.606 1.00 90.75 159 ALA A O 1
ATOM 1185 N N . PHE A 1 160 ? -7.638 -5.642 12.406 1.00 91.31 160 PHE A N 1
ATOM 1186 C CA . PHE A 1 160 ? -8.520 -5.597 11.255 1.00 91.31 160 PHE A CA 1
ATOM 1187 C C . PHE A 1 160 ? -7.991 -4.578 10.242 1.00 91.31 160 PHE A C 1
ATOM 1189 O O . PHE A 1 160 ? -7.702 -3.435 10.603 1.00 91.31 160 PHE A O 1
ATOM 1196 N N . GLY A 1 161 ? -7.877 -4.984 8.982 1.00 87.81 161 GLY A N 1
ATOM 1197 C CA . GLY A 1 161 ? -7.369 -4.148 7.900 1.00 87.81 161 GLY A CA 1
ATOM 1198 C C . GLY A 1 161 ? -6.771 -4.974 6.764 1.00 87.81 161 GLY A C 1
ATOM 1199 O O . GLY A 1 161 ? -6.697 -6.200 6.841 1.00 87.81 161 GLY A O 1
ATOM 1200 N N . ALA A 1 162 ? -6.342 -4.284 5.711 1.00 79.00 162 ALA A N 1
ATOM 1201 C CA . ALA A 1 162 ? -5.664 -4.877 4.554 1.00 79.00 162 ALA A CA 1
ATOM 1202 C C . ALA A 1 162 ? -4.198 -4.417 4.415 1.00 79.00 162 ALA A C 1
ATOM 1204 O O . ALA A 1 162 ? -3.516 -4.803 3.469 1.00 79.00 162 ALA A O 1
ATOM 1205 N N . ASP A 1 163 ? -3.715 -3.613 5.365 1.00 79.38 163 ASP A N 1
ATOM 1206 C CA . ASP A 1 163 ? -2.376 -3.033 5.337 1.00 79.38 163 ASP A CA 1
ATOM 1207 C C . ASP A 1 163 ? -1.283 -4.118 5.500 1.00 79.38 163 ASP A C 1
ATOM 1209 O O . ASP A 1 163 ? -1.327 -4.915 6.451 1.00 79.38 163 ASP A O 1
ATOM 1213 N N . PRO A 1 164 ? -0.284 -4.181 4.597 1.00 77.31 164 PRO A N 1
ATOM 1214 C CA . PRO A 1 164 ? 0.772 -5.191 4.652 1.00 77.31 164 PRO A CA 1
ATOM 1215 C C . PRO A 1 164 ? 1.643 -5.074 5.902 1.00 77.31 164 PRO A C 1
ATOM 1217 O O . PRO A 1 164 ? 2.097 -6.099 6.417 1.00 77.31 164 PRO A O 1
ATOM 1220 N N . TYR A 1 165 ? 1.865 -3.860 6.414 1.00 81.88 165 TYR A N 1
ATOM 1221 C CA . TYR A 1 165 ? 2.665 -3.656 7.618 1.00 81.88 165 TYR A CA 1
ATOM 1222 C C . TYR A 1 165 ? 1.959 -4.243 8.850 1.00 81.88 165 TYR A C 1
ATOM 1224 O O . TYR A 1 165 ? 2.558 -5.014 9.606 1.00 81.88 165 TYR A O 1
ATOM 1232 N N . LEU A 1 166 ? 0.658 -3.986 9.000 1.00 86.00 166 LEU A N 1
ATOM 1233 C CA . LEU A 1 166 ? -0.203 -4.577 10.021 1.00 86.00 166 LEU A CA 1
ATOM 1234 C C . LEU A 1 166 ? -0.230 -6.105 9.916 1.00 86.00 166 LEU A C 1
ATOM 1236 O O . LEU A 1 166 ? -0.046 -6.798 10.919 1.00 86.00 166 LEU A O 1
ATOM 1240 N N . SER A 1 167 ? -0.402 -6.638 8.704 1.00 84.06 167 SER A N 1
ATOM 1241 C CA . SER A 1 167 ? -0.357 -8.082 8.459 1.00 84.06 167 SER A CA 1
ATOM 1242 C C . SER A 1 167 ? 0.989 -8.688 8.874 1.00 84.06 167 SER A C 1
ATOM 1244 O O . SER A 1 167 ? 1.019 -9.731 9.529 1.00 84.06 167 SER A O 1
ATOM 1246 N N . GLY A 1 168 ? 2.105 -8.025 8.555 1.00 84.56 168 GLY A N 1
ATOM 1247 C CA . GLY A 1 168 ? 3.444 -8.437 8.979 1.00 84.56 168 GLY A CA 1
ATOM 1248 C C . GLY A 1 168 ? 3.601 -8.451 10.502 1.00 84.56 168 GLY A C 1
ATOM 1249 O O . GLY A 1 168 ? 4.068 -9.441 11.066 1.00 84.56 168 GLY A O 1
ATOM 1250 N N . LEU A 1 169 ? 3.145 -7.399 11.191 1.00 86.50 169 LEU A N 1
ATOM 1251 C CA . LEU A 1 169 ? 3.186 -7.311 12.656 1.00 86.50 169 LEU A CA 1
ATOM 1252 C C . LEU A 1 169 ? 2.383 -8.416 13.354 1.00 86.50 169 LEU A C 1
ATOM 1254 O O . LEU A 1 169 ? 2.801 -8.900 14.410 1.00 86.50 169 LEU A O 1
ATOM 1258 N N . TRP A 1 170 ? 1.240 -8.814 12.793 1.00 88.38 170 TRP A N 1
ATOM 1259 C CA . TRP A 1 170 ? 0.443 -9.917 13.337 1.00 88.38 170 TRP A CA 1
ATOM 1260 C C . TRP A 1 170 ? 1.061 -11.279 13.019 1.00 88.38 170 TRP A C 1
ATOM 1262 O O . TRP A 1 170 ? 1.118 -12.139 13.899 1.00 88.38 170 TRP A O 1
ATOM 1272 N N . HIS A 1 171 ? 1.667 -11.438 11.840 1.00 84.94 171 HIS A N 1
ATOM 1273 C CA . HIS A 1 171 ? 2.416 -12.649 11.506 1.00 84.94 171 HIS A CA 1
ATOM 1274 C C . HIS A 1 171 ? 3.584 -12.907 12.479 1.00 84.94 171 HIS A C 1
ATOM 1276 O O . HIS A 1 171 ? 3.824 -14.047 12.885 1.00 84.94 171 HIS A O 1
ATOM 1282 N N . LEU A 1 172 ? 4.277 -11.850 12.927 1.00 87.00 172 LEU A N 1
ATOM 1283 C CA . LEU A 1 172 ? 5.333 -11.939 13.949 1.00 87.00 172 LEU A CA 1
ATOM 1284 C C . LEU A 1 172 ? 4.822 -12.372 15.331 1.00 87.00 172 LEU A C 1
ATOM 1286 O O . LEU A 1 172 ? 5.605 -12.879 16.136 1.00 87.00 172 LEU A O 1
ATOM 1290 N N . GLN A 1 173 ? 3.526 -12.200 15.589 1.00 86.50 173 GLN A N 1
ATOM 1291 C CA . GLN A 1 173 ? 2.836 -12.655 16.800 1.00 86.50 173 GLN A CA 1
ATOM 1292 C C . GLN A 1 173 ? 2.170 -14.030 16.630 1.00 86.50 173 GLN A C 1
ATOM 1294 O O . GLN A 1 173 ? 1.492 -14.487 17.544 1.00 86.50 173 GLN A O 1
ATOM 1299 N N . ALA A 1 174 ? 2.367 -14.691 15.480 1.00 82.44 174 ALA A N 1
ATOM 1300 C CA . ALA A 1 174 ? 1.669 -15.921 15.099 1.00 82.44 174 ALA A CA 1
ATOM 1301 C C . ALA A 1 174 ? 0.131 -15.787 15.104 1.00 82.44 174 ALA A C 1
ATOM 1303 O O . ALA A 1 174 ? -0.581 -16.757 15.351 1.00 82.44 174 ALA A O 1
ATOM 1304 N N . ASP A 1 175 ? -0.372 -14.590 14.798 1.00 85.06 175 ASP A N 1
ATOM 1305 C CA . ASP A 1 175 ? -1.794 -14.293 14.622 1.00 85.06 175 ASP A CA 1
ATOM 1306 C C . ASP A 1 175 ? -2.028 -13.704 13.216 1.00 85.06 175 ASP A C 1
ATOM 1308 O O . ASP A 1 175 ? -1.089 -13.462 12.450 1.00 85.06 175 ASP A O 1
ATOM 1312 N N . VAL A 1 176 ? -3.288 -13.509 12.840 1.00 85.94 176 VAL A N 1
ATOM 1313 C CA . VAL A 1 176 ? -3.688 -13.071 11.500 1.00 85.94 176 VAL A CA 1
ATOM 1314 C C . VAL A 1 176 ? -4.426 -11.738 11.572 1.00 85.94 176 VAL A C 1
ATOM 1316 O O . VAL A 1 176 ? -5.321 -11.535 12.398 1.00 85.94 176 VAL A O 1
ATOM 1319 N N . CYS A 1 177 ? -4.068 -10.830 10.664 1.00 87.94 177 CYS A N 1
ATOM 1320 C CA . CYS A 1 177 ? -4.852 -9.629 10.411 1.00 87.94 177 CYS A CA 1
ATOM 1321 C C . CYS A 1 177 ? -6.148 -10.013 9.687 1.00 87.94 177 CYS A C 1
ATOM 1323 O O . CYS A 1 177 ? -6.116 -10.622 8.618 1.00 87.94 177 CYS A O 1
ATOM 1325 N N . ARG A 1 178 ? -7.292 -9.688 10.289 1.00 89.75 178 ARG A N 1
ATOM 1326 C CA . ARG A 1 178 ? -8.617 -9.996 9.739 1.00 89.75 178 ARG A CA 1
ATOM 1327 C C . ARG A 1 178 ? -9.040 -8.906 8.753 1.00 89.75 178 ARG A C 1
ATOM 1329 O O . ARG A 1 178 ? -8.555 -7.779 8.821 1.00 89.75 178 ARG A O 1
ATOM 1336 N N . ALA A 1 179 ? -9.979 -9.220 7.864 1.00 88.38 179 ALA A N 1
ATOM 1337 C CA . ALA A 1 179 ? -10.585 -8.212 6.996 1.00 88.38 179 ALA A CA 1
ATOM 1338 C C . ALA A 1 179 ? -11.279 -7.117 7.825 1.00 88.38 179 ALA A C 1
ATOM 1340 O O . ALA A 1 179 ? -11.761 -7.378 8.929 1.00 88.38 179 ALA A O 1
ATOM 1341 N N . LEU A 1 180 ? -11.334 -5.894 7.295 1.00 89.56 180 LEU A N 1
ATOM 1342 C CA . LEU A 1 180 ? -12.017 -4.792 7.966 1.00 89.56 180 LEU A CA 1
ATOM 1343 C C . LEU A 1 180 ? -13.526 -5.104 8.091 1.00 89.56 180 LEU A C 1
ATOM 1345 O O . LEU A 1 180 ? -14.154 -5.411 7.077 1.00 89.56 180 LEU A O 1
ATOM 1349 N N . PRO A 1 181 ? -14.120 -5.026 9.294 1.00 90.94 181 PRO A N 1
ATOM 1350 C CA . PRO A 1 181 ? -15.531 -5.343 9.486 1.00 90.94 181 PRO A CA 1
ATOM 1351 C C . PRO A 1 181 ? -16.446 -4.271 8.886 1.00 90.94 181 PRO A C 1
ATOM 1353 O O . PRO A 1 181 ? -16.035 -3.135 8.618 1.00 90.94 181 PRO A O 1
ATOM 1356 N N . GLY A 1 182 ? -17.722 -4.609 8.700 1.00 89.38 182 GLY A N 1
ATOM 1357 C CA . GLY A 1 182 ? -18.709 -3.654 8.198 1.00 89.38 182 GLY A CA 1
ATOM 1358 C C . GLY A 1 182 ? -18.931 -2.513 9.190 1.00 89.38 182 GLY A C 1
ATOM 1359 O O . GLY A 1 182 ? -18.977 -1.339 8.805 1.00 89.38 182 GLY A O 1
ATOM 1360 N N . ARG A 1 183 ? -19.025 -2.855 10.479 1.00 91.88 183 ARG A N 1
ATOM 1361 C CA . ARG A 1 183 ? -19.257 -1.919 11.586 1.00 91.88 183 ARG A CA 1
ATOM 1362 C C . ARG A 1 183 ? -18.464 -2.293 12.836 1.00 91.88 183 ARG A C 1
ATOM 1364 O O . ARG A 1 183 ? -18.037 -3.434 13.002 1.00 91.88 183 ARG A O 1
ATOM 1371 N N . LEU A 1 184 ? -18.290 -1.340 13.752 1.00 91.31 184 LEU A N 1
ATOM 1372 C CA . LEU A 1 184 ? -17.568 -1.582 15.005 1.00 91.31 184 LEU A CA 1
ATOM 1373 C C . LEU A 1 184 ? -18.239 -2.638 15.897 1.00 91.31 184 LEU A C 1
ATOM 1375 O O . LEU A 1 184 ? -17.553 -3.353 16.624 1.00 91.31 184 LEU A O 1
ATOM 1379 N N . GLU A 1 185 ? -19.566 -2.734 15.871 1.00 91.06 185 GLU A N 1
ATOM 1380 C CA . GLU A 1 185 ? -20.327 -3.658 16.712 1.00 91.06 185 GLU A CA 1
ATOM 1381 C C . GLU A 1 185 ? -19.919 -5.119 16.486 1.00 91.06 185 GLU A C 1
ATOM 1383 O O . GLU A 1 185 ? -19.890 -5.888 17.442 1.00 91.06 185 GLU A O 1
ATOM 1388 N N . GLU A 1 186 ? -19.524 -5.476 15.261 1.00 90.75 186 GLU A N 1
ATOM 1389 C CA . GLU A 1 186 ? -19.003 -6.806 14.921 1.00 90.75 186 GLU A CA 1
ATOM 1390 C C . GLU A 1 186 ? -17.718 -7.119 15.708 1.00 90.75 186 GLU A C 1
ATOM 1392 O O . GLU A 1 186 ? -17.567 -8.209 16.251 1.00 90.75 186 GLU A O 1
ATOM 1397 N N . VAL A 1 187 ? -16.830 -6.131 15.875 1.00 90.19 187 VAL A N 1
ATOM 1398 C CA . VAL A 1 187 ? -15.594 -6.267 16.671 1.00 90.19 187 VAL A CA 1
ATOM 1399 C C . VAL A 1 187 ? -15.900 -6.422 18.158 1.00 90.19 187 VAL A C 1
ATOM 1401 O O . VAL A 1 187 ? -15.246 -7.191 18.868 1.00 90.19 187 VAL A O 1
ATOM 1404 N N . LEU A 1 188 ? -16.880 -5.664 18.653 1.00 86.81 188 LEU A N 1
ATOM 1405 C CA . LEU A 1 188 ? -17.281 -5.705 20.059 1.00 86.81 188 LEU A CA 1
ATOM 1406 C C . LEU A 1 188 ? -18.003 -7.013 20.415 1.00 86.81 188 LEU A C 1
ATOM 1408 O O . LEU A 1 188 ? -17.920 -7.445 21.562 1.00 86.81 188 LEU A O 1
ATOM 1412 N N . ALA A 1 189 ? -18.693 -7.632 19.452 1.00 86.38 189 ALA A N 1
ATOM 1413 C CA . ALA A 1 189 ? -19.421 -8.887 19.630 1.00 86.38 189 ALA A CA 1
ATOM 1414 C C . ALA A 1 189 ? -18.529 -10.139 19.549 1.00 86.38 189 ALA A C 1
ATOM 1416 O O . ALA A 1 189 ? -18.878 -11.164 20.130 1.00 86.38 189 ALA A O 1
ATOM 1417 N N . ASP A 1 190 ? -17.375 -10.059 18.880 1.00 81.00 190 ASP A N 1
ATOM 1418 C CA . ASP A 1 190 ? -16.449 -11.172 18.600 1.00 81.00 190 ASP A CA 1
ATOM 1419 C C . ASP A 1 190 ? -15.629 -11.643 19.837 1.00 81.00 190 ASP A C 1
ATOM 1421 O O . ASP A 1 190 ? -14.455 -11.991 19.762 1.00 81.00 190 ASP A O 1
ATOM 1425 N N . GLY A 1 191 ? -16.251 -11.640 21.019 1.00 73.38 191 GLY A N 1
ATOM 1426 C CA . GLY A 1 191 ? -15.695 -12.195 22.253 1.00 73.38 191 GLY A CA 1
ATOM 1427 C C . GLY A 1 191 ? -14.715 -11.289 23.018 1.00 73.38 191 GLY A C 1
ATOM 1428 O O . GLY A 1 191 ? -14.454 -10.142 22.637 1.00 73.38 191 GLY A O 1
ATOM 1429 N N . PRO A 1 192 ? -14.193 -11.779 24.159 1.00 69.44 192 PRO A N 1
ATOM 1430 C CA . PRO A 1 192 ? -13.292 -11.016 25.013 1.00 69.44 192 PRO A CA 1
ATOM 1431 C C . PRO A 1 192 ? -11.909 -10.866 24.365 1.00 69.44 192 PRO A C 1
ATOM 1433 O O . PRO A 1 192 ? -11.243 -11.848 24.050 1.00 69.44 192 PRO A O 1
ATOM 1436 N N . ALA A 1 193 ? -11.445 -9.625 24.227 1.00 77.81 193 ALA A N 1
ATOM 1437 C CA . ALA A 1 193 ? -10.082 -9.299 23.813 1.00 77.81 193 ALA A CA 1
ATOM 1438 C C . ALA A 1 193 ? -9.532 -8.139 24.647 1.00 77.81 193 ALA A C 1
ATOM 1440 O O . ALA A 1 193 ? -10.291 -7.293 25.125 1.00 77.81 193 ALA A O 1
ATOM 1441 N N . CYS A 1 194 ? -8.205 -8.052 24.765 1.00 81.12 194 CYS A N 1
ATOM 1442 C CA . CYS A 1 194 ? -7.537 -6.932 25.436 1.00 81.12 194 CYS A CA 1
ATOM 1443 C C . CYS A 1 194 ? -7.731 -5.607 24.678 1.00 81.12 194 CYS A C 1
ATOM 1445 O O . CYS A 1 194 ? -7.609 -4.528 25.259 1.00 81.12 194 CYS A O 1
ATOM 1447 N N . GLY A 1 195 ? -8.028 -5.683 23.378 1.00 87.62 195 GLY A N 1
ATOM 1448 C CA . GLY A 1 195 ? -8.311 -4.541 22.519 1.00 87.62 195 GLY A CA 1
ATOM 1449 C C . GLY A 1 195 ? -8.404 -4.933 21.047 1.00 87.62 195 GLY A C 1
ATOM 1450 O O . GLY A 1 195 ? -8.226 -6.097 20.678 1.00 87.62 195 GLY A O 1
ATOM 1451 N N . ALA A 1 196 ? -8.677 -3.943 20.203 1.00 91.19 196 ALA A N 1
ATOM 1452 C CA . ALA A 1 196 ? -8.680 -4.089 18.756 1.00 91.19 196 ALA A CA 1
ATOM 1453 C C . ALA A 1 196 ? -7.980 -2.894 18.097 1.00 91.19 196 ALA A C 1
ATOM 1455 O O . ALA A 1 196 ? -8.066 -1.767 18.588 1.00 91.19 196 ALA A O 1
ATOM 1456 N N . VAL A 1 197 ? -7.296 -3.162 16.991 1.00 91.62 197 VAL A N 1
ATOM 1457 C CA . VAL A 1 197 ? -6.659 -2.184 16.112 1.00 91.62 197 VAL A CA 1
ATOM 1458 C C . VAL A 1 197 ? -7.323 -2.307 14.750 1.00 91.62 197 VAL A C 1
ATOM 1460 O O . VAL A 1 197 ? -7.360 -3.392 14.175 1.00 91.62 197 VAL A O 1
ATOM 1463 N N . LEU A 1 198 ? -7.873 -1.201 14.260 1.00 91.94 198 LEU A N 1
ATOM 1464 C CA . LEU A 1 198 ? -8.479 -1.111 12.939 1.00 91.94 198 LEU A CA 1
ATOM 1465 C C . LEU A 1 198 ? -7.638 -0.129 12.124 1.00 91.94 198 LEU A C 1
ATOM 1467 O O . LEU A 1 198 ? -7.507 1.028 12.526 1.00 91.94 198 LEU A O 1
ATOM 1471 N N . VA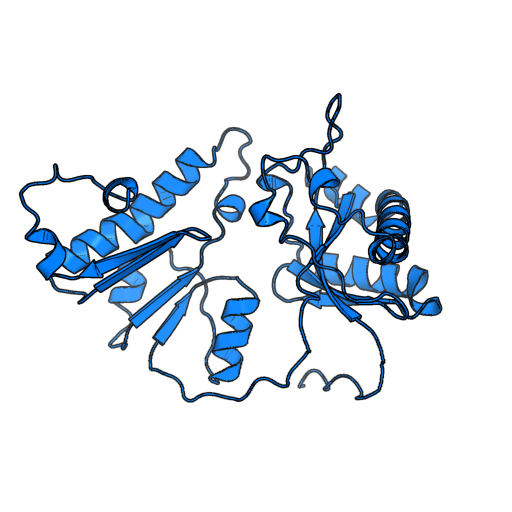L A 1 199 ? -7.059 -0.588 11.017 1.00 89.44 199 VAL A N 1
ATOM 1472 C CA . VAL A 1 199 ? -6.328 0.264 10.070 1.00 89.44 199 VAL A CA 1
ATOM 1473 C C . VAL A 1 199 ? -7.161 0.388 8.808 1.00 89.44 199 VAL A C 1
ATOM 1475 O O . VAL A 1 199 ? -7.577 -0.616 8.230 1.00 89.44 199 VAL A O 1
ATOM 1478 N N . VAL A 1 200 ? -7.418 1.631 8.406 1.00 85.38 200 VAL A N 1
ATOM 1479 C CA . VAL A 1 200 ? -8.232 1.946 7.235 1.00 85.38 200 VAL A CA 1
ATOM 1480 C C . VAL A 1 200 ? -7.498 2.943 6.355 1.00 85.38 200 VAL A C 1
ATOM 1482 O O . VAL A 1 200 ? -7.095 4.008 6.819 1.00 85.38 200 VAL A O 1
ATOM 1485 N N . GLU A 1 201 ? -7.368 2.612 5.076 1.00 79.19 201 GLU A N 1
ATOM 1486 C CA . GLU A 1 201 ? -6.854 3.518 4.054 1.00 79.19 201 GLU A CA 1
ATOM 1487 C C . GLU A 1 201 ? -8.020 4.324 3.470 1.00 79.19 201 GLU A C 1
ATOM 1489 O O . GLU A 1 201 ? -8.808 3.813 2.676 1.00 79.19 201 GLU A O 1
ATOM 1494 N N . ALA A 1 202 ? -8.142 5.599 3.850 1.00 74.94 202 ALA A N 1
ATOM 1495 C CA . ALA A 1 202 ? -9.276 6.443 3.450 1.00 74.94 202 ALA A CA 1
ATOM 1496 C C . ALA A 1 202 ? -9.445 6.577 1.921 1.00 74.94 202 ALA A C 1
ATOM 1498 O O . ALA A 1 202 ? -10.569 6.742 1.444 1.00 74.94 202 ALA A O 1
ATOM 1499 N N . GLY A 1 203 ? -8.347 6.480 1.160 1.00 71.31 203 GLY A N 1
ATOM 1500 C CA . GLY A 1 203 ? -8.368 6.488 -0.305 1.00 71.31 203 GLY A CA 1
ATOM 1501 C C . GLY A 1 203 ? -9.011 5.240 -0.921 1.00 71.31 203 GLY A C 1
ATOM 1502 O O . GLY A 1 203 ? -9.659 5.353 -1.953 1.00 71.31 203 GLY A O 1
ATOM 1503 N N . GLN A 1 204 ? -8.908 4.078 -0.266 1.00 71.69 204 GLN A N 1
ATOM 1504 C CA . GLN A 1 204 ? -9.537 2.827 -0.722 1.00 71.69 204 GLN A CA 1
ATOM 1505 C C . GLN A 1 204 ? -11.043 2.778 -0.413 1.00 71.69 204 GLN A C 1
ATOM 1507 O O . GLN A 1 204 ? -11.778 1.990 -0.996 1.00 71.69 204 GLN A O 1
ATOM 1512 N N . GLU A 1 205 ? -11.512 3.635 0.495 1.00 72.69 205 GLU A N 1
ATOM 1513 C CA . GLU A 1 205 ? -12.929 3.785 0.857 1.00 72.69 205 GLU A CA 1
ATOM 1514 C C . GLU A 1 205 ? -13.669 4.790 -0.047 1.00 72.69 205 GLU A C 1
ATOM 1516 O O . GLU A 1 205 ? -14.876 5.006 0.114 1.00 72.69 205 GLU A O 1
ATOM 1521 N N . LEU A 1 206 ? -12.958 5.420 -0.992 1.00 69.56 206 LEU A N 1
ATOM 1522 C CA . LEU A 1 206 ? -13.571 6.205 -2.059 1.00 69.56 206 LEU A CA 1
ATOM 1523 C C . LEU A 1 206 ? -14.282 5.252 -3.021 1.00 69.56 206 LEU A C 1
ATOM 1525 O O . LEU A 1 206 ? -13.669 4.358 -3.602 1.00 69.56 206 LEU A O 1
ATOM 1529 N N . HIS A 1 207 ? -15.581 5.459 -3.212 1.00 62.81 207 HIS A N 1
ATOM 1530 C CA . HIS A 1 207 ? -16.342 4.719 -4.205 1.00 62.81 207 HIS A CA 1
ATOM 1531 C C . HIS A 1 207 ? -15.799 5.014 -5.605 1.00 62.81 207 HIS A C 1
ATOM 1533 O O . HIS A 1 207 ? -15.268 6.089 -5.900 1.00 62.81 207 HIS A O 1
ATOM 1539 N N . SER A 1 208 ? -15.996 4.053 -6.504 1.00 58.28 208 SER A N 1
ATOM 1540 C CA . SER A 1 208 ? -15.657 4.188 -7.921 1.00 58.28 208 SER A CA 1
ATOM 1541 C C . SER A 1 208 ? -16.399 5.339 -8.616 1.00 58.28 208 SER A C 1
ATOM 1543 O O . SER A 1 208 ? -15.935 5.808 -9.656 1.00 58.28 208 SER A O 1
ATOM 1545 N N . ASP A 1 209 ? -17.488 5.857 -8.034 1.00 60.88 209 ASP A N 1
ATOM 1546 C CA . ASP A 1 209 ? -18.148 7.077 -8.507 1.00 60.88 209 ASP A CA 1
ATOM 1547 C C . ASP A 1 209 ? -17.199 8.278 -8.388 1.00 60.88 209 ASP A C 1
ATOM 1549 O O . ASP A 1 209 ? -16.626 8.538 -7.330 1.00 60.88 209 ASP A O 1
ATOM 1553 N N . ARG A 1 210 ? -17.000 9.010 -9.487 1.00 58.81 210 ARG A N 1
ATOM 1554 C CA . ARG A 1 210 ? -16.018 10.102 -9.610 1.00 58.81 210 ARG A CA 1
ATOM 1555 C C . ARG A 1 210 ? -16.325 11.307 -8.715 1.00 58.81 210 ARG A C 1
ATOM 1557 O O . ARG A 1 210 ? -15.447 12.148 -8.557 1.00 58.81 210 ARG A O 1
ATOM 1564 N N . HIS A 1 211 ? -17.520 11.380 -8.130 1.00 65.88 211 HIS A N 1
ATOM 1565 C CA . HIS A 1 211 ? -17.938 12.487 -7.263 1.00 65.88 211 HIS A CA 1
ATOM 1566 C C . HIS A 1 211 ? -17.702 12.240 -5.773 1.00 65.88 211 HIS A C 1
ATOM 1568 O O . HIS A 1 211 ? -17.759 13.194 -5.006 1.00 65.88 211 HIS A O 1
ATOM 1574 N N . ASP A 1 212 ? -17.425 10.997 -5.364 1.00 72.56 212 ASP A N 1
ATOM 1575 C CA . ASP A 1 212 ? -17.199 10.685 -3.952 1.00 72.56 212 ASP A CA 1
ATOM 1576 C C . ASP A 1 212 ? -15.904 11.348 -3.469 1.00 72.56 212 ASP A C 1
ATOM 1578 O O . ASP A 1 212 ? -14.808 11.099 -3.993 1.00 72.56 212 ASP A O 1
ATOM 1582 N N . THR A 1 213 ? -16.050 12.232 -2.491 1.00 79.88 213 THR A N 1
ATOM 1583 C CA . THR A 1 213 ? -14.971 13.056 -1.954 1.00 79.88 213 THR A CA 1
ATOM 1584 C C . THR A 1 213 ? -14.301 12.388 -0.755 1.00 79.88 213 THR A C 1
ATOM 1586 O O . THR A 1 213 ? -14.889 11.572 -0.040 1.00 79.88 213 THR A O 1
ATOM 1589 N N . LEU A 1 214 ? -13.065 12.799 -0.449 1.00 78.19 214 LEU A N 1
ATOM 1590 C CA . LEU A 1 214 ? -12.387 12.361 0.776 1.00 78.19 214 LEU A CA 1
ATOM 1591 C C . LEU A 1 214 ? -13.204 12.707 2.034 1.00 78.19 214 LEU A C 1
ATOM 1593 O O . LEU A 1 214 ? -13.236 11.928 2.983 1.00 78.19 214 LEU A O 1
ATOM 1597 N N . GLY A 1 215 ? -13.902 13.848 2.037 1.00 82.06 215 GLY A N 1
ATOM 1598 C CA . GLY A 1 215 ? -14.762 14.257 3.148 1.00 82.06 215 GLY A CA 1
ATOM 1599 C C . GLY A 1 215 ? -15.926 13.293 3.395 1.00 82.06 215 GLY A C 1
ATOM 1600 O O . GLY A 1 215 ? -16.210 12.960 4.545 1.00 82.06 215 GLY A O 1
ATOM 1601 N N . GLU A 1 216 ? -16.565 12.803 2.333 1.00 83.69 216 GLU A N 1
ATOM 1602 C CA . GLU A 1 216 ? -17.654 11.822 2.422 1.00 83.69 216 GLU A CA 1
ATOM 1603 C C . GLU A 1 216 ? -17.146 10.446 2.863 1.00 83.69 216 GLU A C 1
ATOM 1605 O O . GLU A 1 216 ? -17.760 9.820 3.731 1.00 83.69 216 GLU A O 1
ATOM 1610 N N . SER A 1 217 ? -15.988 10.011 2.355 1.00 84.25 217 SER A N 1
ATOM 1611 C CA . SER A 1 217 ? -15.301 8.802 2.836 1.00 84.25 217 SER A CA 1
ATOM 1612 C C . SER A 1 217 ? -15.009 8.874 4.337 1.00 84.25 217 SER A C 1
ATOM 1614 O O . SER A 1 217 ? -15.406 7.990 5.104 1.00 84.25 217 SER A O 1
ATOM 1616 N N . LEU A 1 218 ? -14.432 9.985 4.803 1.00 85.25 218 LEU A N 1
ATOM 1617 C CA . LEU A 1 218 ? -14.176 10.210 6.226 1.00 85.25 218 LEU A CA 1
ATOM 1618 C C . LEU A 1 218 ? -15.466 10.251 7.057 1.00 85.25 218 LEU A C 1
ATOM 1620 O O . LEU A 1 218 ? -15.484 9.726 8.170 1.00 85.25 218 LEU A O 1
ATOM 1624 N N . ALA A 1 219 ? -16.555 10.824 6.537 1.00 86.94 219 ALA A N 1
ATOM 1625 C CA . ALA A 1 219 ? -17.848 10.832 7.220 1.00 86.94 219 ALA A CA 1
ATOM 1626 C C . ALA A 1 219 ? -18.441 9.418 7.367 1.00 86.94 219 ALA A C 1
ATOM 1628 O O . ALA A 1 219 ? -18.997 9.087 8.416 1.00 86.94 219 ALA A O 1
ATOM 1629 N N . ARG A 1 220 ? -18.282 8.550 6.359 1.00 88.44 220 ARG A N 1
ATOM 1630 C CA . ARG A 1 220 ? -18.693 7.138 6.453 1.00 88.44 220 ARG A CA 1
ATOM 1631 C C . ARG A 1 220 ? -17.856 6.368 7.469 1.00 88.44 220 ARG A C 1
ATOM 1633 O O . ARG A 1 220 ? -18.415 5.609 8.261 1.00 88.44 220 ARG A O 1
ATOM 1640 N N . LEU A 1 221 ? -16.540 6.583 7.487 1.00 89.06 221 LEU A N 1
ATOM 1641 C CA . LEU A 1 221 ? -15.653 5.987 8.492 1.00 89.06 221 LEU A CA 1
ATOM 1642 C C . LEU A 1 221 ? -15.987 6.464 9.904 1.00 89.06 221 LEU A C 1
ATOM 1644 O O . LEU A 1 221 ? -15.989 5.665 10.846 1.00 89.06 221 LEU A O 1
ATOM 1648 N N . ASP A 1 222 ? -16.345 7.740 10.049 1.00 90.00 222 ASP A N 1
ATOM 1649 C CA . ASP A 1 222 ? -16.829 8.269 11.315 1.00 90.00 222 ASP A CA 1
ATOM 1650 C C . ASP A 1 222 ? -18.086 7.533 11.787 1.00 90.00 222 ASP A C 1
ATOM 1652 O O . ASP A 1 222 ? -18.131 7.046 12.919 1.00 90.00 222 ASP A O 1
ATOM 1656 N N . ALA A 1 223 ? -19.076 7.391 10.904 1.00 90.88 223 ALA A N 1
ATOM 1657 C CA . ALA A 1 223 ? -20.338 6.730 11.212 1.00 90.88 223 ALA A CA 1
ATOM 1658 C C . ALA A 1 223 ? -20.174 5.231 11.527 1.00 90.88 223 ALA A C 1
ATOM 1660 O O . ALA A 1 223 ? -20.868 4.720 12.404 1.00 90.88 223 ALA A O 1
ATOM 1661 N N . ARG A 1 224 ? -19.258 4.530 10.843 1.00 91.88 224 ARG A N 1
ATOM 1662 C CA . ARG A 1 224 ? -19.021 3.082 11.015 1.00 91.88 224 ARG A CA 1
ATOM 1663 C C . ARG A 1 224 ? -18.194 2.740 12.251 1.00 91.88 224 ARG A C 1
ATOM 1665 O O . ARG A 1 224 ? -18.440 1.708 12.875 1.00 91.88 224 ARG A O 1
ATOM 1672 N N . PHE A 1 225 ? -17.211 3.575 12.597 1.00 91.94 225 PHE A N 1
ATOM 1673 C CA . PHE A 1 225 ? -16.198 3.212 13.592 1.00 91.94 225 PHE A CA 1
ATOM 1674 C C . PHE A 1 225 ? -16.011 4.249 14.691 1.00 91.94 225 PHE A C 1
ATOM 1676 O O . PHE A 1 225 ? -16.078 3.909 15.872 1.00 91.94 225 PHE A O 1
ATOM 1683 N N . VAL A 1 226 ? -15.791 5.514 14.338 1.00 91.12 226 VAL A N 1
ATOM 1684 C CA . VAL A 1 226 ? -15.378 6.532 15.316 1.00 91.12 226 VAL A CA 1
ATOM 1685 C C . VAL A 1 226 ? -16.529 6.906 16.251 1.00 91.12 226 VAL A C 1
ATOM 1687 O O . VAL A 1 226 ? -16.405 6.794 17.473 1.00 91.12 226 VAL A O 1
ATOM 1690 N N . SER A 1 227 ? -17.672 7.310 15.700 1.00 90.88 227 SER A N 1
ATOM 1691 C CA . SER A 1 227 ? -18.862 7.676 16.470 1.00 90.88 227 SER A CA 1
ATOM 1692 C C . SER A 1 227 ? -19.377 6.510 17.341 1.00 90.88 227 SER A C 1
ATOM 1694 O O . SER A 1 227 ? -19.599 6.730 18.542 1.00 90.88 227 SER A O 1
ATOM 1696 N N . PRO A 1 228 ? -19.477 5.264 16.829 1.00 93.06 228 PRO A N 1
ATOM 1697 C CA . PRO A 1 228 ? -19.775 4.084 17.646 1.00 93.06 228 PRO A CA 1
ATOM 1698 C C . PRO A 1 228 ? -18.753 3.813 18.758 1.00 93.06 228 PRO A C 1
ATOM 1700 O O . PRO A 1 228 ? -19.154 3.518 19.887 1.00 93.06 228 PRO A O 1
ATOM 1703 N N . ALA A 1 229 ? -17.447 3.981 18.508 1.00 91.38 229 ALA A N 1
ATOM 1704 C CA . ALA A 1 229 ? -16.410 3.778 19.527 1.00 91.38 229 ALA A CA 1
ATOM 1705 C C . ALA A 1 229 ? -16.547 4.779 20.679 1.00 91.38 229 ALA A C 1
ATOM 1707 O O . ALA A 1 229 ? -16.453 4.415 21.854 1.00 91.38 229 ALA A O 1
ATOM 1708 N N . LEU A 1 230 ? -16.841 6.042 20.364 1.00 90.12 230 LEU A N 1
ATOM 1709 C CA . LEU A 1 230 ? -17.104 7.070 21.371 1.00 90.12 230 LEU A CA 1
ATOM 1710 C C . LEU A 1 230 ? -18.382 6.788 22.168 1.00 90.12 230 LEU A C 1
ATOM 1712 O O . LEU A 1 230 ? -18.438 7.096 23.360 1.00 90.12 230 LEU A O 1
ATOM 1716 N N . ALA A 1 231 ? -19.413 6.221 21.535 1.00 90.56 231 ALA A N 1
ATOM 1717 C CA . ALA A 1 231 ? -20.626 5.793 22.225 1.00 90.56 231 ALA A CA 1
ATOM 1718 C C . ALA A 1 231 ? -20.348 4.605 23.161 1.00 90.56 231 ALA A C 1
ATOM 1720 O O . ALA A 1 231 ? -20.775 4.627 24.316 1.00 90.56 231 ALA A O 1
ATOM 1721 N N . ALA A 1 232 ? -19.572 3.615 22.711 1.00 90.00 232 ALA A N 1
ATOM 1722 C CA . ALA A 1 232 ? -19.129 2.489 23.529 1.00 90.00 232 ALA A CA 1
ATOM 1723 C C . ALA A 1 232 ? -18.284 2.947 24.732 1.00 90.00 232 ALA A C 1
ATOM 1725 O O . ALA A 1 232 ? -18.475 2.452 25.844 1.00 90.00 232 ALA A O 1
ATOM 1726 N N . LEU A 1 233 ? -17.412 3.947 24.545 1.00 90.50 233 LEU A N 1
ATOM 1727 C CA . LEU A 1 233 ? -16.616 4.553 25.619 1.00 90.50 233 LEU A CA 1
ATOM 1728 C C . LEU A 1 233 ? -17.507 5.234 26.667 1.00 90.50 233 LEU A C 1
ATOM 1730 O O . LEU A 1 233 ? -17.321 5.029 27.868 1.00 90.50 233 LEU A O 1
ATOM 1734 N N . ARG A 1 234 ? -18.520 5.992 26.221 1.00 87.88 234 ARG A N 1
ATOM 1735 C CA . ARG A 1 234 ? -19.510 6.640 27.101 1.00 87.88 234 ARG A CA 1
ATOM 1736 C C . ARG A 1 234 ? -20.350 5.625 27.877 1.00 87.88 234 ARG A C 1
ATOM 1738 O O . ARG A 1 234 ? -20.577 5.815 29.069 1.00 87.88 234 ARG A O 1
ATOM 1745 N N . ARG A 1 235 ? -20.757 4.529 27.227 1.00 89.44 235 ARG A N 1
ATOM 1746 C CA . ARG A 1 235 ? -21.470 3.403 27.861 1.00 89.44 235 ARG A CA 1
ATOM 1747 C C . ARG A 1 235 ? -20.573 2.555 28.770 1.00 89.44 235 ARG A C 1
ATOM 1749 O O . ARG A 1 235 ? -21.078 1.725 29.515 1.00 89.44 235 ARG A O 1
ATOM 1756 N N . GLY A 1 236 ? -19.255 2.765 28.743 1.00 88.12 236 GLY A N 1
ATOM 1757 C CA . GLY A 1 236 ? -18.293 2.003 29.537 1.00 88.12 236 GLY A CA 1
ATOM 1758 C C . GLY A 1 236 ? -18.017 0.592 29.017 1.00 88.12 236 GLY A C 1
ATOM 1759 O O . GLY A 1 236 ? -17.453 -0.203 29.761 1.00 88.12 236 GLY A O 1
ATOM 1760 N N . GLN A 1 237 ? -18.400 0.291 27.772 1.00 88.75 237 GLN A N 1
ATOM 1761 C CA . GLN A 1 237 ? -18.132 -0.988 27.102 1.00 88.75 237 GLN A CA 1
ATOM 1762 C C . GLN A 1 237 ? -16.657 -1.116 26.693 1.00 88.75 237 GLN A C 1
ATOM 1764 O O . GLN A 1 237 ? -16.128 -2.217 26.612 1.00 88.75 237 GLN A O 1
ATOM 1769 N N . VAL A 1 238 ? -15.987 0.018 26.465 1.00 89.88 238 VAL A N 1
ATOM 1770 C CA . VAL A 1 238 ? -14.536 0.104 26.258 1.00 89.88 238 VAL A CA 1
ATOM 1771 C C . VAL A 1 238 ? -13.930 1.095 27.249 1.00 89.88 238 VAL A C 1
ATOM 1773 O O . VAL A 1 238 ? -14.588 2.043 27.685 1.00 89.88 238 VAL A O 1
ATOM 1776 N N . SER A 1 239 ? -12.672 0.882 27.636 1.00 89.31 239 SER A N 1
ATOM 1777 C CA . SER A 1 239 ? -11.978 1.712 28.632 1.00 89.31 239 SER A CA 1
ATOM 1778 C C . SER A 1 239 ? -11.270 2.928 28.018 1.00 89.31 239 SER A C 1
ATOM 1780 O O . SER A 1 239 ? -11.139 3.974 28.673 1.00 89.31 239 SER A O 1
ATOM 1782 N N . SER A 1 240 ? -10.837 2.810 26.761 1.00 91.31 240 SER A N 1
ATOM 1783 C CA . SER A 1 240 ? -10.183 3.863 25.989 1.00 91.31 240 SER A CA 1
ATOM 1784 C C . SER A 1 240 ? -10.419 3.700 24.485 1.00 91.31 240 SER A C 1
ATOM 1786 O O . SER A 1 240 ? -10.717 2.611 24.003 1.00 91.31 240 SER A O 1
ATOM 1788 N N . VAL A 1 241 ? -10.282 4.803 23.751 1.00 92.25 241 VAL A N 1
ATOM 1789 C CA . VAL A 1 241 ? -10.288 4.853 22.284 1.00 92.25 241 VAL A CA 1
ATOM 1790 C C . VAL A 1 241 ? -9.107 5.714 21.852 1.00 92.25 241 VAL A C 1
ATOM 1792 O O . VAL A 1 241 ? -8.931 6.820 22.365 1.00 92.25 241 VAL A O 1
ATOM 1795 N N . THR A 1 242 ? -8.289 5.211 20.930 1.00 92.38 242 THR A N 1
ATOM 1796 C CA . THR A 1 242 ? -7.174 5.965 20.340 1.00 92.38 242 THR A CA 1
ATOM 1797 C C . THR A 1 242 ? -7.436 6.142 18.856 1.00 92.38 242 THR A C 1
ATOM 1799 O O . THR A 1 242 ? -7.561 5.150 18.148 1.00 92.38 242 THR A O 1
ATOM 1802 N N . LEU A 1 243 ? -7.499 7.391 18.399 1.00 90.62 243 LEU A N 1
ATOM 1803 C CA . LEU A 1 243 ? -7.499 7.727 16.981 1.00 90.62 243 LEU A CA 1
ATOM 1804 C C . LEU A 1 243 ? -6.074 8.105 16.574 1.00 90.62 243 LEU A C 1
ATOM 1806 O O . LEU A 1 243 ? -5.446 8.943 17.227 1.00 90.62 243 LEU A O 1
ATOM 1810 N N . ILE A 1 244 ? -5.578 7.474 15.513 1.00 89.25 244 ILE A N 1
ATOM 1811 C CA . ILE A 1 244 ? -4.311 7.811 14.866 1.00 89.25 244 ILE A CA 1
ATOM 1812 C C . ILE A 1 244 ? -4.658 8.252 13.446 1.00 89.25 244 ILE A C 1
ATOM 1814 O O . ILE A 1 244 ? -5.241 7.481 12.692 1.00 89.25 244 ILE A O 1
ATOM 1818 N N . ALA A 1 245 ? -4.344 9.498 13.117 1.00 84.2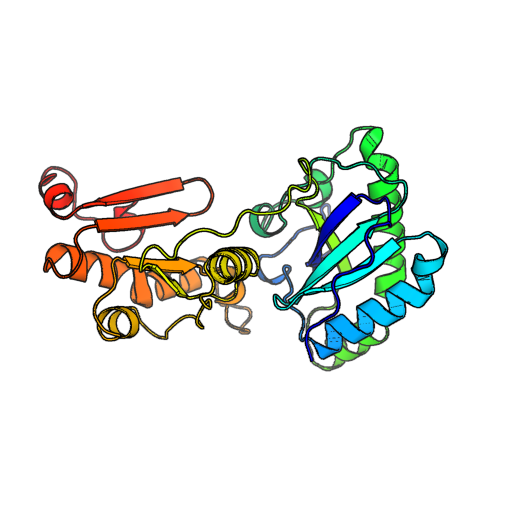5 245 ALA A N 1
ATOM 1819 C CA . ALA A 1 245 ? -4.532 10.091 11.802 1.00 84.25 245 ALA A CA 1
ATOM 1820 C C . ALA A 1 245 ? -3.179 10.645 11.349 1.00 84.25 245 ALA A C 1
ATOM 1822 O O . ALA A 1 245 ? -2.803 11.761 11.718 1.00 84.25 245 ALA A O 1
ATOM 1823 N N . ASN A 1 246 ? -2.429 9.826 10.608 1.00 79.25 246 ASN A N 1
ATOM 1824 C CA . ASN A 1 246 ? -1.032 10.072 10.248 1.00 79.25 246 ASN A CA 1
ATOM 1825 C C . ASN A 1 246 ? -0.197 10.421 11.492 1.00 79.25 246 ASN A C 1
ATOM 1827 O O . ASN A 1 246 ? -0.028 9.588 12.382 1.00 79.25 246 ASN A O 1
ATOM 1831 N N . ASP A 1 247 ? 0.265 11.665 11.590 1.00 79.12 247 ASP A N 1
ATOM 1832 C CA . ASP A 1 247 ? 1.164 12.118 12.657 1.00 79.12 247 ASP A CA 1
ATOM 1833 C C . ASP A 1 247 ? 0.406 12.630 13.894 1.00 79.12 247 ASP A C 1
ATOM 1835 O O . ASP A 1 247 ? 1.002 13.010 14.902 1.00 79.12 247 ASP A O 1
ATOM 1839 N N . THR A 1 248 ? -0.930 12.616 13.846 1.00 80.50 248 THR A N 1
ATOM 1840 C CA . THR A 1 248 ? -1.784 13.001 14.968 1.00 80.50 248 THR A CA 1
ATOM 1841 C C . THR A 1 248 ? -2.276 11.769 15.710 1.00 80.50 248 THR A C 1
ATOM 1843 O O . THR A 1 248 ? -2.944 10.905 15.146 1.00 80.50 248 THR A O 1
ATOM 1846 N N . ARG A 1 249 ? -2.016 11.716 17.019 1.00 89.19 249 ARG A N 1
ATOM 1847 C CA . ARG A 1 249 ? -2.543 10.682 17.914 1.00 89.19 249 ARG A CA 1
ATOM 1848 C C . ARG A 1 249 ? -3.326 11.315 19.047 1.00 89.19 249 ARG A C 1
ATOM 1850 O O . ARG A 1 249 ? -2.775 12.062 19.852 1.00 89.19 249 ARG A O 1
ATOM 1857 N N . VAL A 1 250 ? -4.589 10.929 19.179 1.00 86.06 250 VAL A N 1
ATOM 1858 C CA . VAL A 1 250 ? -5.454 11.404 20.259 1.00 86.06 250 VAL A CA 1
ATOM 1859 C C . VAL A 1 250 ? -6.074 10.216 20.977 1.00 86.06 250 VAL A C 1
ATOM 1861 O O . VAL A 1 250 ? -6.653 9.322 20.368 1.00 86.06 250 VAL A O 1
ATOM 1864 N N . THR A 1 251 ? -5.930 10.186 22.303 1.00 89.56 251 THR A N 1
ATOM 1865 C CA . THR A 1 251 ? -6.467 9.120 23.158 1.00 89.56 251 THR A CA 1
ATOM 1866 C C . THR A 1 251 ? -7.529 9.674 24.093 1.00 89.56 251 THR A C 1
ATOM 1868 O O . THR A 1 251 ? -7.272 10.590 24.876 1.00 89.56 251 THR A O 1
ATOM 1871 N N . LEU A 1 252 ? -8.711 9.069 24.061 1.00 87.94 252 LEU A N 1
ATOM 1872 C CA . LEU A 1 252 ? -9.814 9.362 24.964 1.00 87.94 252 LEU A CA 1
ATOM 1873 C C . LEU A 1 252 ? -10.007 8.192 25.926 1.00 87.94 252 LEU A C 1
ATOM 1875 O O . LEU A 1 252 ? -9.958 7.027 25.540 1.00 87.94 252 LEU A O 1
ATOM 1879 N N . ARG A 1 253 ? -10.216 8.504 27.203 1.00 87.12 253 ARG A N 1
ATOM 1880 C CA . ARG A 1 253 ? -10.545 7.537 28.257 1.00 87.12 253 ARG A CA 1
ATOM 1881 C C . ARG A 1 253 ? -11.918 7.872 28.819 1.00 87.12 253 ARG A C 1
ATOM 1883 O O . ARG A 1 253 ? -12.382 9.001 28.692 1.00 87.12 253 ARG A O 1
ATOM 1890 N N . ARG A 1 254 ? -12.534 6.935 29.537 1.00 73.06 254 ARG A N 1
ATOM 1891 C CA . ARG A 1 254 ? -13.866 7.126 30.139 1.00 73.06 254 ARG A CA 1
ATOM 1892 C C . ARG A 1 254 ? -13.996 8.402 30.993 1.00 73.06 254 ARG A C 1
ATOM 1894 O O . ARG A 1 254 ? -15.040 9.038 31.003 1.00 73.06 254 ARG A O 1
ATOM 1901 N N . ARG A 1 255 ? -12.928 8.823 31.682 1.00 70.31 255 ARG A N 1
ATOM 1902 C CA . ARG A 1 255 ? -12.914 10.063 32.488 1.00 70.31 255 ARG A CA 1
ATOM 1903 C C . ARG A 1 255 ? -12.612 11.334 31.682 1.00 70.31 255 ARG A C 1
ATOM 1905 O O . ARG A 1 255 ? -12.790 12.428 32.205 1.00 70.31 255 ARG A O 1
ATOM 1912 N N . SER A 1 256 ? -12.208 11.224 30.415 1.00 65.81 256 SER A N 1
ATOM 1913 C CA . SER A 1 256 ? -11.968 12.382 29.538 1.00 65.81 256 SER A CA 1
ATOM 1914 C C . SER A 1 256 ? -13.252 13.173 29.250 1.00 65.81 256 SER A C 1
ATOM 1916 O O . SER A 1 256 ? -13.174 14.364 28.960 1.00 65.81 256 SER A O 1
ATOM 1918 N N . HIS A 1 257 ? -14.428 12.548 29.396 1.00 59.50 257 HIS A N 1
ATOM 1919 C CA . HIS A 1 257 ? -15.740 13.193 29.257 1.00 59.50 257 HIS A CA 1
ATOM 1920 C C . HIS A 1 257 ? -16.069 14.191 30.383 1.00 59.50 257 HIS A C 1
ATOM 1922 O O . HIS A 1 257 ? -16.980 14.995 30.226 1.00 59.50 257 HIS A O 1
ATOM 1928 N N . LEU A 1 258 ? -15.319 14.186 31.493 1.00 53.53 258 LEU A N 1
ATOM 1929 C CA . LEU A 1 258 ? -15.507 15.127 32.608 1.00 53.53 258 LEU A CA 1
ATOM 1930 C C . LEU A 1 258 ? -14.960 16.534 32.314 1.00 53.53 258 LEU A C 1
ATOM 1932 O O . LEU A 1 258 ? -15.092 17.433 33.138 1.00 53.53 258 LEU A O 1
ATOM 1936 N N . ARG A 1 259 ? -14.387 16.762 31.125 1.00 50.31 259 ARG A N 1
ATOM 1937 C CA . ARG A 1 259 ? -14.025 18.100 30.632 1.00 50.31 259 ARG A CA 1
ATOM 1938 C C . ARG A 1 259 ? -15.259 18.828 30.076 1.00 50.31 259 ARG A C 1
ATOM 1940 O O . ARG A 1 259 ? -15.279 19.234 28.917 1.00 50.31 259 ARG A O 1
ATOM 1947 N N . LEU A 1 260 ? -16.275 18.990 30.929 1.00 45.06 260 LEU A N 1
ATOM 1948 C CA . LEU A 1 260 ? -17.592 19.605 30.672 1.00 45.06 260 LEU A CA 1
ATOM 1949 C C . LEU A 1 260 ? -17.535 21.075 30.204 1.00 45.06 260 LEU A C 1
ATOM 1951 O O . LEU A 1 260 ? -18.545 21.635 29.793 1.00 45.06 260 LEU A O 1
ATOM 1955 N N . TRP A 1 261 ? -16.358 21.700 30.236 1.00 46.81 261 TRP A N 1
ATOM 1956 C CA . TRP A 1 261 ? -16.112 23.078 29.800 1.00 46.81 261 TRP A CA 1
ATOM 1957 C C . TRP A 1 261 ? -15.740 23.218 28.313 1.00 46.81 261 TRP A C 1
ATOM 1959 O O . TRP A 1 261 ? -15.480 24.326 27.848 1.00 46.81 261 TRP A O 1
ATOM 1969 N N . ARG A 1 262 ? -15.702 22.128 27.535 1.00 45.81 262 ARG A N 1
ATOM 1970 C CA . ARG A 1 262 ? -15.563 22.188 26.070 1.00 45.81 262 ARG A CA 1
ATOM 1971 C C . ARG A 1 262 ? -16.861 21.719 25.419 1.00 45.81 262 ARG A C 1
ATOM 1973 O O . ARG A 1 262 ? -17.364 20.655 25.766 1.00 45.81 262 ARG A O 1
ATOM 1980 N N . ARG A 1 263 ? -17.400 22.509 24.478 1.00 45.66 263 ARG A N 1
ATOM 1981 C CA . ARG A 1 263 ? -18.609 22.150 23.712 1.00 45.66 263 ARG A CA 1
ATOM 1982 C C . ARG A 1 263 ? -18.486 20.708 23.190 1.00 45.66 263 ARG A C 1
ATOM 1984 O O . ARG A 1 263 ? -17.448 20.392 22.603 1.00 45.66 263 ARG A O 1
ATOM 1991 N N . PRO A 1 264 ? -19.505 19.848 23.372 1.00 47.44 264 PRO A N 1
ATOM 1992 C CA . PRO A 1 264 ? -19.458 18.478 22.883 1.00 47.44 264 PRO A CA 1
ATOM 1993 C C . PRO A 1 264 ? -19.357 18.496 21.356 1.00 47.44 264 PRO A C 1
ATOM 1995 O O . PRO A 1 264 ? -20.255 18.970 20.664 1.00 47.44 264 PRO A O 1
ATOM 1998 N N . ARG A 1 265 ? -18.230 18.017 20.828 1.00 52.66 265 ARG A N 1
ATOM 1999 C CA . ARG A 1 265 ? -18.018 17.820 19.391 1.00 52.66 265 ARG A CA 1
ATOM 2000 C C . ARG A 1 265 ? -18.327 16.357 19.059 1.00 52.66 265 ARG A C 1
ATOM 2002 O O . ARG A 1 265 ? -17.934 15.467 19.809 1.00 52.66 265 ARG A O 1
ATOM 2009 N N . ALA A 1 266 ? -19.065 16.113 17.978 1.00 56.59 266 ALA A N 1
ATOM 2010 C CA . ALA A 1 266 ? -19.435 14.769 17.530 1.00 56.59 266 ALA A CA 1
ATOM 2011 C C . ALA A 1 266 ? -18.393 14.187 16.558 1.00 56.59 266 ALA A C 1
ATOM 2013 O O . ALA A 1 266 ? -17.756 14.937 15.815 1.00 56.59 266 ALA A O 1
ATOM 2014 N N . GLY A 1 267 ? -18.237 12.861 16.571 1.00 61.75 267 GLY A N 1
ATOM 2015 C CA . GLY A 1 267 ? -17.399 12.133 15.616 1.00 61.75 267 GLY A CA 1
ATOM 2016 C C . GLY A 1 267 ? -15.926 12.552 15.621 1.00 61.75 267 GLY A C 1
ATOM 2017 O O . GLY A 1 267 ? -15.371 12.875 16.672 1.00 61.75 267 GLY A O 1
ATOM 2018 N N . LEU A 1 268 ? -15.300 12.613 14.446 1.00 59.94 268 LEU A N 1
ATOM 2019 C CA . LEU A 1 268 ? -13.921 13.065 14.221 1.00 59.94 268 LEU A CA 1
ATOM 2020 C C . LEU A 1 268 ? -13.633 14.440 14.835 1.00 59.94 268 LEU A C 1
ATOM 2022 O O . LEU A 1 268 ? -12.536 14.681 15.334 1.00 59.94 268 LEU A O 1
ATOM 2026 N N . ARG A 1 269 ? -14.632 15.330 14.901 1.00 59.50 269 ARG A N 1
ATOM 2027 C CA . ARG A 1 269 ? -14.472 16.653 15.524 1.00 59.50 269 ARG A CA 1
ATOM 2028 C C . ARG A 1 269 ? -14.228 16.569 17.030 1.00 59.50 269 ARG A C 1
ATOM 2030 O O . ARG A 1 269 ? -13.779 17.546 17.609 1.00 59.50 269 ARG A O 1
ATOM 2037 N N . SER A 1 270 ? -14.523 15.440 17.676 1.00 53.78 270 SER A N 1
ATOM 2038 C CA . SER A 1 270 ? -14.187 15.216 19.091 1.00 53.78 270 SER A CA 1
ATOM 2039 C C . SER A 1 270 ? -12.682 15.053 19.338 1.00 53.78 270 SER A C 1
ATOM 2041 O O . SER A 1 270 ? -12.243 15.162 20.484 1.00 53.78 270 SER A O 1
ATOM 2043 N N . PHE A 1 271 ? -11.910 14.829 18.268 1.00 52.41 271 PHE A N 1
ATOM 2044 C CA . PHE A 1 271 ? -10.456 14.694 18.282 1.00 52.41 271 PHE A CA 1
ATOM 2045 C C . PHE A 1 271 ? -9.713 15.952 17.788 1.00 52.41 271 PHE A C 1
ATOM 2047 O O . PHE A 1 271 ? -8.496 16.013 17.943 1.00 52.41 271 PHE A O 1
ATOM 2054 N N . ALA A 1 272 ? -10.427 16.948 17.245 1.00 52.22 272 ALA A N 1
ATOM 2055 C CA . ALA A 1 272 ? -9.925 18.297 16.939 1.00 52.22 272 ALA A CA 1
ATOM 2056 C C . ALA A 1 272 ? -10.189 19.259 18.108 1.00 52.22 272 ALA A C 1
ATOM 2058 O O . ALA A 1 272 ? -9.535 20.320 18.212 1.00 52.22 272 ALA A O 1
#

Sequence (272 aa):
MAPGAPPAGATGTLWIATPLRLIAGAARLELDHRGVLRLPQAELATLAAAFQDTFGVCGHTLTPLSSGDFLLRTAGIAAVATTEPARCAGNDLAEALPREPAAAPLRRLLAEIEMWLHGQALNEARSRRGEPPVTTLWPWGAEGRAVQPERREARGLRAFGADPYLSGLWHLQADVCRALPGRLEEVLADGPACGAVLVVEAGQELHSDRHDTLGESLARLDARFVSPALAALRRGQVSSVTLIANDTRVTLRRRSHLRLWRRPRAGLRSFA

Radius of gyration: 21.12 Å; chains: 1; bounding box: 46×49×56 Å

pLDDT: mean 82.02, std 15.21, range [26.86, 97.81]